Protein AF-0000000085107603 (afdb_homodimer)

Sequence (232 aa):
MKWSWPASHDTGSSSAAAKRSKKGIIYICNIPKDMTIARLREVLGKYGAVGRAYLQSHKLSDKSPHIIFAEGWVEFKSKPMGKHLVPLIAFRQISTHKKSRFYDSLWTMKCSSHFTMKWSWPASHDTGSSSAAAKRSKKGIIYICNIPKDMTIARLREVLGKYGAVGRAYLQSHKLSDKSPHIIFAEGWVEFKSKPMGKHLVPLIAFRQISTHKKSRFYDSLWTMKCSSHFT

Organism: Drosophila sechellia (NCBI:txid7238)

Foldseek 3Di:
DPPPDDPPPPPVPPVPVPPPQQKWKKKFQADDFPDDPVNVCVQCVVQAAKDDKDWAWDDPDPPDPGIGTRMMMIIGNHNCSQVVVCVPFAQHFSDCDPPDPRNVPGTHMHGPVVVD/DPPPDDPPPPPPPPPPPPPPQQKWKKKFQADDFPDDPVNVCVQCVVQAAKDDKDWAWDDPDPPDPGIGTRMMMIIGNHNCCQVVVCVPFAQHFSDCDPPDPRNVPGTHMHGPVVVD

Secondary structure (DSSP, 8-state):
-----------------------EEEEES---TT--HHHHHHHHTTTS-EEEEEEEEE-S-TT----EEEEEEEEESSTTHHHHHHHHHTTSBS---TT-TTTT-B--EEEGGGG-/-----------------------EEEEES---TT--HHHHHHHHTTTS-EEEEEEEEE-S-TT----EEEEEEEEESSTTHHHHHHHHHTTSBS---TT-TTTT-B--EEEGGGG-

Radius of gyration: 21.65 Å; Cα contacts (8 Å, |Δi|>4): 378; chains: 2; bounding box: 60×51×75 Å

Nearest PDB structures (foldseek):
  3nnc-assembly1_A  TM=7.594E-01  e=2.478E-04  Homo sapiens
  8fle-assembly1_SH  TM=7.816E-01  e=4.569E-04  Homo sapiens
  2jrs-assembly1_A  TM=6.603E-01  e=1.294E-03  Homo sapiens
  3us5-assembly1_A  TM=5.787E-01  e=1.375E-03  Homo sapiens
  1up1-assembly1_A  TM=6.494E-01  e=2.033E-02  Homo sapiens

Solvent-accessible surface area (backbone atoms only — not comparable to full-atom values): 13767 Å² total; per-residue (Å²): 134,83,82,73,71,78,78,78,76,75,71,80,66,77,72,72,74,69,69,76,64,59,49,9,40,32,30,31,56,54,51,64,84,83,69,44,73,68,55,51,46,58,62,54,39,76,77,41,61,65,57,59,71,45,73,41,74,38,76,85,44,95,85,49,87,64,74,39,46,52,32,35,40,40,28,25,67,47,39,66,45,25,75,54,47,37,79,67,43,43,74,30,64,69,31,90,46,84,86,42,90,38,31,87,36,51,35,38,53,41,47,48,71,69,42,98,134,84,83,73,73,77,80,76,77,78,70,81,71,77,74,71,75,71,68,76,65,59,50,8,41,32,31,30,56,53,50,64,84,82,67,44,72,69,54,50,48,58,62,55,39,77,78,42,63,65,56,60,71,46,72,41,73,38,77,86,43,94,84,47,86,65,74,38,45,52,31,34,40,37,29,24,66,47,38,64,46,24,74,54,47,36,80,69,44,46,72,30,63,69,31,90,45,84,86,43,91,38,32,88,36,52,34,37,51,42,46,50,71,69,41,99

InterPro domains:
  IPR012677 Nucleotide-binding alpha-beta plait domain superfamily [G3DSA:3.30.70.330] (5-82)
  IPR035979 RNA-binding domain superfamily [SSF54928] (18-79)
  IPR039119 ABT1/Esf2 [PTHR12311] (14-115)

pLDDT: mean 79.19, std 24.27, range [23.64, 97.56]

Structure (mmCIF, N/CA/C/O backbone):
data_AF-0000000085107603-model_v1
#
loop_
_entity.id
_entity.type
_entity.pdbx_description
1 polymer GM17586
#
loop_
_atom_site.group_PDB
_atom_site.id
_atom_site.type_symbol
_atom_site.label_atom_id
_atom_site.label_alt_id
_atom_site.label_comp_id
_atom_site.label_asym_id
_atom_site.label_entity_id
_atom_site.label_seq_id
_atom_site.pdbx_PDB_ins_code
_atom_site.Cartn_x
_atom_site.Cartn_y
_atom_site.Cartn_z
_atom_site.occupancy
_atom_site.B_iso_or_equiv
_atom_site.auth_seq_id
_atom_site.auth_comp_id
_atom_site.auth_asym_id
_atom_site.auth_atom_id
_atom_site.pdbx_PDB_model_num
ATOM 1 N N . MET A 1 1 ? 37.125 32.031 -6.609 1 23.64 1 MET A N 1
ATOM 2 C CA . MET A 1 1 ? 37.438 30.734 -5.984 1 23.64 1 MET A CA 1
ATOM 3 C C . MET A 1 1 ? 36.469 29.656 -6.41 1 23.64 1 MET A C 1
ATOM 5 O O . MET A 1 1 ? 35.25 29.812 -6.223 1 23.64 1 MET A O 1
ATOM 9 N N . LYS A 1 2 ? 36.812 28.766 -7.43 1 24.08 2 LYS A N 1
ATOM 10 C CA . LYS A 1 2 ? 36.062 27.859 -8.312 1 24.08 2 LYS A CA 1
ATOM 11 C C . LYS A 1 2 ? 35.469 26.688 -7.531 1 24.08 2 LYS A C 1
ATOM 13 O O . LYS A 1 2 ? 36.219 25.969 -6.84 1 24.08 2 LYS A O 1
ATOM 18 N N . TRP A 1 3 ? 34.281 26.875 -6.992 1 27.09 3 TRP A N 1
ATOM 19 C CA . TRP A 1 3 ? 33.656 25.891 -6.129 1 27.09 3 TRP A CA 1
ATOM 20 C C . TRP A 1 3 ? 33.531 24.547 -6.844 1 27.09 3 TRP A C 1
ATOM 22 O O . TRP A 1 3 ? 32.844 24.438 -7.863 1 27.09 3 TRP A O 1
ATOM 32 N N . SER A 1 4 ? 34.625 23.719 -7.121 1 25.75 4 SER A N 1
ATOM 33 C CA . SER A 1 4 ? 34.75 22.469 -7.859 1 25.75 4 SER A CA 1
ATOM 34 C C . SER A 1 4 ? 33.844 21.391 -7.301 1 25.75 4 SER A C 1
ATOM 36 O O . SER A 1 4 ? 33.875 21.094 -6.105 1 25.75 4 SER A O 1
ATOM 38 N N . TRP A 1 5 ? 32.656 21.344 -7.797 1 26.91 5 TRP A N 1
ATOM 39 C CA . TRP A 1 5 ? 31.656 20.328 -7.492 1 26.91 5 TRP A CA 1
ATOM 40 C C . TRP A 1 5 ? 32.25 18.922 -7.551 1 26.91 5 TRP A C 1
ATOM 42 O O . TRP A 1 5 ? 33.062 18.625 -8.438 1 26.91 5 TRP A O 1
ATOM 52 N N . PRO A 1 6 ? 32.344 18.25 -6.52 1 27.03 6 PRO A N 1
ATOM 53 C CA . PRO A 1 6 ? 33.188 17.062 -6.477 1 27.03 6 PRO A CA 1
ATOM 54 C C . PRO A 1 6 ? 32.906 16.094 -7.621 1 27.03 6 PRO A C 1
ATOM 56 O O . PRO A 1 6 ? 31.797 16.047 -8.141 1 27.03 6 PRO A O 1
ATOM 59 N N . ALA A 1 7 ? 33.844 15.672 -8.406 1 28.77 7 ALA A N 1
ATOM 60 C CA . ALA A 1 7 ? 34 14.688 -9.477 1 28.77 7 ALA A CA 1
ATOM 61 C C . ALA A 1 7 ? 33.25 13.391 -9.133 1 28.77 7 ALA A C 1
ATOM 63 O O . ALA A 1 7 ? 33.375 12.891 -8.008 1 28.77 7 ALA A O 1
ATOM 64 N N . SER A 1 8 ? 32.125 13.195 -9.727 1 29.02 8 SER A N 1
ATOM 65 C CA . SER A 1 8 ? 31.312 11.984 -9.867 1 29.02 8 SER A CA 1
ATOM 66 C C . SER A 1 8 ? 32.188 10.766 -10.141 1 29.02 8 SER A C 1
ATOM 68 O O . SER A 1 8 ? 32.969 10.758 -11.102 1 29.02 8 SER A O 1
ATOM 70 N N . HIS A 1 9 ? 32.812 10.297 -9.102 1 27.95 9 HIS A N 1
ATOM 71 C CA . HIS A 1 9 ? 33.688 9.133 -9.25 1 27.95 9 HIS A CA 1
ATOM 72 C C . HIS A 1 9 ? 33.062 8.094 -10.172 1 27.95 9 HIS A C 1
ATOM 74 O O . HIS A 1 9 ? 31.859 7.812 -10.078 1 27.95 9 HIS A O 1
ATOM 80 N N . ASP A 1 10 ? 33.5 7.938 -11.375 1 29.22 10 ASP A N 1
ATOM 81 C CA . ASP A 1 10 ? 33.344 7.02 -12.5 1 29.22 10 ASP A CA 1
ATOM 82 C C . ASP A 1 10 ? 33.531 5.57 -12.047 1 29.22 10 ASP A C 1
ATOM 84 O O . ASP A 1 10 ? 34.594 5.004 -12.133 1 29.22 10 ASP A O 1
ATOM 88 N N . THR A 1 11 ? 33.219 5.289 -10.773 1 29.86 11 THR A N 1
ATOM 89 C CA . THR A 1 11 ? 33.531 3.896 -10.5 1 29.86 11 THR A CA 1
ATOM 90 C C . THR A 1 11 ? 32.938 2.98 -11.562 1 29.86 11 THR A C 1
ATOM 92 O O . THR A 1 11 ? 31.812 3.176 -12 1 29.86 11 THR A O 1
ATOM 95 N N . GLY A 1 12 ? 33.719 2.395 -12.508 1 28.45 12 GLY A N 1
ATOM 96 C CA . GLY A 1 12 ? 33.562 1.39 -13.547 1 28.45 12 GLY A CA 1
ATOM 97 C C . GLY A 1 12 ? 32.5 0.361 -13.242 1 28.45 12 GLY A C 1
ATOM 98 O O . GLY A 1 12 ? 32.781 -0.73 -12.75 1 28.45 12 GLY A O 1
ATOM 99 N N . SER A 1 13 ? 31.5 0.724 -12.484 1 31.3 13 SER A N 1
ATOM 100 C CA . SER A 1 13 ? 30.484 -0.288 -12.195 1 31.3 13 SER A CA 1
ATOM 101 C C . SER A 1 13 ? 29.969 -0.933 -13.477 1 31.3 13 SER A C 1
ATOM 103 O O . SER A 1 13 ? 29.562 -0.236 -14.414 1 31.3 13 SER A O 1
ATOM 105 N N . SER A 1 14 ? 30.672 -2.018 -14.016 1 32.09 14 SER A N 1
ATOM 106 C CA . SER A 1 14 ? 30.25 -2.902 -15.102 1 32.09 14 SER A CA 1
ATOM 107 C C . SER A 1 14 ? 28.734 -3.018 -15.172 1 32.09 14 SER A C 1
ATOM 109 O O . SER A 1 14 ? 28.078 -3.305 -14.172 1 32.09 14 SER A O 1
ATOM 111 N N . SER A 1 15 ? 28.062 -2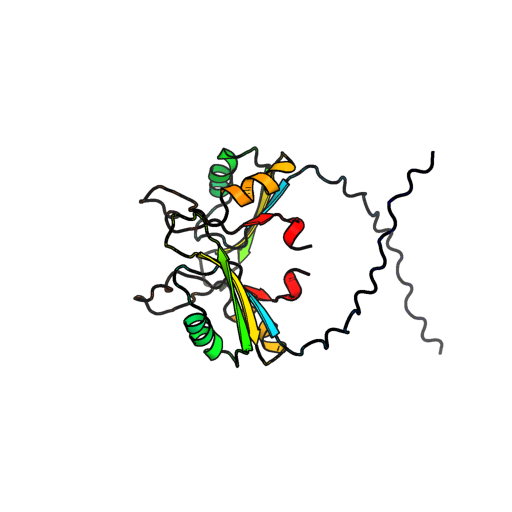.129 -15.812 1 32.47 15 SER A N 1
ATOM 112 C CA . SER A 1 15 ? 26.672 -2.062 -16.234 1 32.47 15 SER A CA 1
ATOM 113 C C . SER A 1 15 ? 26.219 -3.379 -16.859 1 32.47 15 SER A C 1
ATOM 115 O O . SER A 1 15 ? 26.609 -3.707 -17.984 1 32.47 15 SER A O 1
ATOM 117 N N . ALA A 1 16 ? 26.672 -4.609 -16.359 1 30.97 16 ALA A N 1
ATOM 118 C CA . ALA A 1 16 ? 26.047 -5.793 -16.938 1 30.97 16 ALA A CA 1
ATOM 119 C C . ALA A 1 16 ? 24.656 -5.465 -17.5 1 30.97 16 ALA A C 1
ATOM 121 O O . ALA A 1 16 ? 23.844 -4.824 -16.828 1 30.97 16 ALA A O 1
ATOM 122 N N . ALA A 1 17 ? 24.5 -5.121 -18.734 1 33.34 17 ALA A N 1
ATOM 123 C CA . ALA A 1 17 ? 23.312 -4.973 -19.578 1 33.34 17 ALA A CA 1
ATOM 124 C C . ALA A 1 17 ? 22.188 -5.902 -19.125 1 33.34 17 ALA A C 1
ATOM 126 O O . ALA A 1 17 ? 22.359 -7.121 -19.094 1 33.34 17 ALA A O 1
ATOM 127 N N . ALA A 1 18 ? 21.453 -5.5 -18.062 1 38.16 18 ALA A N 1
ATOM 128 C CA . ALA A 1 18 ? 20.328 -6.246 -17.516 1 38.16 18 ALA A CA 1
ATOM 129 C C . ALA A 1 18 ? 19.562 -6.988 -18.609 1 38.16 18 ALA A C 1
ATOM 131 O O . ALA A 1 18 ? 19.094 -6.379 -19.578 1 38.16 18 ALA A O 1
ATOM 132 N N . LYS A 1 19 ? 20.125 -7.969 -19.219 1 42.78 19 LYS A N 1
ATOM 133 C CA . LYS A 1 19 ? 19.234 -8.844 -19.969 1 42.78 19 LYS A CA 1
ATOM 134 C C . LYS A 1 19 ? 17.781 -8.609 -19.562 1 42.78 19 LYS A C 1
ATOM 136 O O . LYS A 1 19 ? 17.453 -8.578 -18.375 1 42.78 19 LYS A O 1
ATOM 141 N N . ARG A 1 20 ? 17.078 -7.578 -20.234 1 47.66 20 ARG A N 1
ATOM 142 C CA . ARG A 1 20 ? 15.672 -7.23 -20.062 1 47.66 20 ARG A CA 1
ATOM 143 C C . ARG A 1 20 ? 14.859 -8.445 -19.641 1 47.66 20 ARG A C 1
ATOM 145 O O . ARG A 1 20 ? 14.695 -9.391 -20.406 1 47.66 20 ARG A O 1
ATOM 152 N N . SER A 1 21 ? 15.234 -9.039 -18.562 1 55 21 SER A N 1
ATOM 153 C CA . SER A 1 21 ? 14.508 -10.227 -18.141 1 55 21 SER A CA 1
ATOM 154 C C . SER A 1 21 ? 13.031 -10.133 -18.484 1 55 21 SER A C 1
ATOM 156 O O . SER A 1 21 ? 12.438 -9.055 -18.422 1 55 21 SER A O 1
ATOM 158 N N . LYS A 1 22 ? 12.625 -10.859 -19.516 1 68.44 22 LYS A N 1
ATOM 159 C CA . LYS A 1 22 ? 11.273 -11.133 -20 1 68.44 22 LYS A CA 1
ATOM 160 C C . LYS A 1 22 ? 10.328 -11.445 -18.844 1 68.44 22 LYS A C 1
ATOM 162 O O . LYS A 1 22 ? 9.297 -12.094 -19.031 1 68.44 22 LYS A O 1
ATOM 167 N N . LYS A 1 23 ? 10.75 -11.102 -17.656 1 80.81 23 LYS A N 1
ATOM 168 C CA . LYS A 1 23 ? 9.914 -11.469 -16.516 1 80.81 23 LYS A CA 1
ATOM 169 C C . LYS A 1 23 ? 8.992 -10.32 -16.125 1 80.81 23 LYS A C 1
ATOM 171 O O . LYS A 1 23 ? 9.344 -9.148 -16.297 1 80.81 23 LYS A O 1
ATOM 176 N N . GLY A 1 24 ? 7.727 -10.711 -15.922 1 88.44 24 GLY A N 1
ATOM 177 C CA . GLY A 1 24 ? 6.805 -9.742 -15.352 1 88.44 24 GLY A CA 1
ATOM 178 C C . GLY A 1 24 ? 6.949 -9.594 -13.844 1 88.44 24 GLY A C 1
ATOM 179 O O . GLY A 1 24 ? 6.836 -10.578 -13.109 1 88.44 24 GLY A O 1
ATOM 180 N N . ILE A 1 25 ? 7.262 -8.375 -13.352 1 91.94 25 ILE A N 1
ATOM 181 C CA . ILE A 1 25 ? 7.445 -8.141 -11.922 1 91.94 25 ILE A CA 1
ATOM 182 C C . ILE A 1 25 ? 6.301 -7.281 -11.391 1 91.94 25 ILE A C 1
ATOM 184 O O . ILE A 1 25 ? 5.938 -6.273 -12 1 91.94 25 ILE A O 1
ATOM 188 N N . ILE A 1 26 ? 5.746 -7.734 -10.32 1 94.56 26 ILE A N 1
ATOM 189 C CA . ILE A 1 26 ? 4.68 -7 -9.656 1 94.56 26 ILE A CA 1
ATOM 190 C C . ILE A 1 26 ? 5.152 -6.543 -8.273 1 94.56 26 ILE A C 1
ATOM 192 O O . ILE A 1 26 ? 5.777 -7.312 -7.543 1 94.56 26 ILE A O 1
ATOM 196 N N . TYR A 1 27 ? 4.871 -5.309 -8.039 1 94.56 27 TYR A N 1
ATOM 197 C CA . TYR A 1 27 ? 5.133 -4.707 -6.734 1 94.56 27 TYR A CA 1
ATOM 198 C C . TYR A 1 27 ? 3.863 -4.66 -5.895 1 94.56 27 TYR A C 1
ATOM 200 O O . TYR A 1 27 ? 2.807 -4.242 -6.375 1 94.56 27 TYR A O 1
ATOM 208 N N . ILE A 1 28 ? 3.943 -5.051 -4.629 1 96.25 28 ILE A N 1
ATOM 209 C CA . ILE A 1 28 ? 2.836 -5.008 -3.68 1 96.25 28 ILE A CA 1
ATOM 210 C C . ILE A 1 28 ? 3.18 -4.066 -2.527 1 96.25 28 ILE A C 1
ATOM 212 O O . ILE A 1 28 ? 4.121 -4.32 -1.771 1 96.25 28 ILE A O 1
ATOM 216 N N . CYS A 1 29 ? 2.363 -3.07 -2.26 1 94.81 29 CYS A N 1
ATOM 217 C CA . CYS A 1 29 ? 2.775 -2.01 -1.35 1 94.81 29 CYS A CA 1
ATOM 218 C C . CYS A 1 29 ? 2.148 -2.195 0.026 1 94.81 29 CYS A C 1
ATOM 220 O O . CYS A 1 29 ? 2.525 -1.516 0.982 1 94.81 29 CYS A O 1
ATOM 222 N N . ASN A 1 30 ? 1.131 -3.102 0.107 1 95.44 30 ASN A N 1
ATOM 223 C CA . ASN A 1 30 ? 0.501 -3.443 1.378 1 95.44 30 ASN A CA 1
ATOM 224 C C . ASN A 1 30 ? 0.259 -4.945 1.496 1 95.44 30 ASN A C 1
ATOM 226 O O . ASN A 1 30 ? -0.542 -5.512 0.749 1 95.44 30 ASN A O 1
ATOM 230 N N . ILE A 1 31 ? 0.906 -5.539 2.447 1 95.5 31 ILE A N 1
ATOM 231 C CA . ILE A 1 31 ? 0.77 -6.973 2.68 1 95.5 31 ILE A CA 1
ATOM 232 C C . ILE A 1 31 ? 0.022 -7.215 3.99 1 95.5 31 ILE A C 1
ATOM 234 O O . ILE A 1 31 ? 0.446 -6.746 5.051 1 95.5 31 ILE A O 1
ATOM 238 N N . PRO A 1 32 ? -1.075 -7.945 3.855 1 93.88 32 PRO A N 1
ATOM 239 C CA . PRO A 1 32 ? -1.832 -8.195 5.082 1 93.88 32 PRO A CA 1
ATOM 240 C C . PRO A 1 32 ? -1.02 -8.945 6.133 1 93.88 32 PRO A C 1
ATOM 242 O O . PRO A 1 32 ? -0.079 -9.672 5.793 1 93.88 32 PRO A O 1
ATOM 245 N N . LYS A 1 33 ? -1.536 -8.758 7.293 1 88.81 33 LYS A N 1
ATOM 246 C CA . LYS A 1 33 ? -0.905 -9.453 8.414 1 88.81 33 LYS A CA 1
ATOM 247 C C . LYS A 1 33 ? -0.959 -10.961 8.227 1 88.81 33 LYS A C 1
ATOM 249 O O . LYS A 1 33 ? -1.963 -11.5 7.754 1 88.81 33 LYS A O 1
ATOM 254 N N . ASP A 1 34 ? 0.068 -11.711 8.477 1 89.5 34 ASP A N 1
ATOM 255 C CA . ASP A 1 34 ? 0.164 -13.164 8.508 1 89.5 34 ASP A CA 1
ATOM 256 C C . ASP A 1 34 ? 0.345 -13.742 7.105 1 89.5 34 ASP A C 1
ATOM 258 O O . ASP A 1 34 ? 0.327 -14.953 6.918 1 89.5 34 ASP A O 1
ATOM 262 N N . MET A 1 35 ? 0.356 -12.922 6.168 1 95.19 35 MET A N 1
ATOM 263 C CA . MET A 1 35 ? 0.654 -13.422 4.828 1 95.19 35 MET A CA 1
ATOM 264 C C . MET A 1 35 ? 2.068 -13.984 4.758 1 95.19 35 MET A C 1
ATOM 266 O O . MET A 1 35 ? 3.016 -13.359 5.238 1 95.19 35 MET A O 1
ATOM 270 N N . THR A 1 36 ? 2.221 -15.125 4.211 1 95.06 36 THR A N 1
ATOM 271 C CA . THR A 1 36 ? 3.516 -15.766 4.004 1 95.06 36 THR A CA 1
ATOM 272 C C . THR A 1 36 ? 3.844 -15.852 2.516 1 95.06 36 THR A C 1
ATOM 274 O O . THR A 1 36 ? 2.967 -15.664 1.67 1 95.06 36 THR A O 1
ATOM 277 N N . ILE A 1 37 ? 5.102 -16.094 2.232 1 96.56 37 ILE A N 1
ATOM 278 C CA . ILE A 1 37 ? 5.527 -16.266 0.848 1 96.56 37 ILE A CA 1
ATOM 279 C C . ILE A 1 37 ? 4.789 -17.438 0.224 1 96.56 37 ILE A C 1
ATOM 281 O O . ILE A 1 37 ? 4.344 -17.375 -0.925 1 96.56 37 ILE A O 1
ATOM 285 N N . ALA A 1 38 ? 4.656 -18.516 1.02 1 97.44 38 ALA A N 1
ATOM 286 C CA . ALA A 1 38 ? 3.965 -19.703 0.532 1 97.44 38 ALA A CA 1
ATOM 287 C C . ALA A 1 38 ? 2.52 -19.391 0.16 1 97.44 38 ALA A C 1
ATOM 289 O O . ALA A 1 38 ? 2.039 -19.797 -0.9 1 97.44 38 ALA A O 1
ATOM 290 N N . ARG A 1 39 ? 1.832 -18.641 0.989 1 96.75 39 ARG A N 1
ATOM 291 C CA . ARG A 1 39 ? 0.444 -18.281 0.727 1 96.75 39 ARG A CA 1
ATOM 292 C C . ARG A 1 39 ? 0.34 -17.344 -0.476 1 96.75 39 ARG A C 1
ATOM 294 O O . ARG A 1 39 ? -0.569 -17.484 -1.297 1 96.75 39 ARG A O 1
ATOM 301 N N . LEU A 1 40 ? 1.219 -16.438 -0.575 1 97.44 40 LEU A N 1
ATOM 302 C CA . LEU A 1 40 ? 1.289 -15.531 -1.709 1 97.44 40 LEU A CA 1
ATOM 303 C C . LEU A 1 40 ? 1.443 -16.297 -3.018 1 97.44 40 LEU A C 1
ATOM 305 O O . LEU A 1 40 ? 0.728 -16.031 -3.986 1 97.44 40 LEU A O 1
ATOM 309 N N . ARG A 1 41 ? 2.299 -17.297 -3.016 1 97.38 41 ARG A N 1
ATOM 310 C CA . ARG A 1 41 ? 2.525 -18.125 -4.191 1 97.38 41 ARG A CA 1
ATOM 311 C C . ARG A 1 41 ? 1.285 -18.938 -4.531 1 97.38 41 ARG A C 1
ATOM 313 O O . ARG A 1 41 ? 0.966 -19.141 -5.707 1 97.38 41 ARG A O 1
ATOM 320 N N . GLU A 1 42 ? 0.697 -19.406 -3.51 1 97.56 42 GLU A N 1
ATOM 321 C CA . GLU A 1 42 ? -0.518 -20.188 -3.699 1 97.56 42 GLU A CA 1
ATOM 322 C C . GLU A 1 42 ? -1.617 -19.359 -4.352 1 97.56 42 GLU A C 1
ATOM 324 O O . GLU A 1 42 ? -2.236 -19.781 -5.328 1 97.56 42 GLU A O 1
ATOM 329 N N . VAL A 1 43 ? -1.825 -18.188 -3.895 1 97.06 43 VAL A N 1
ATOM 330 C CA . VAL A 1 43 ? -2.918 -17.359 -4.379 1 97.06 43 VAL A CA 1
ATOM 331 C C . VAL A 1 43 ? -2.588 -16.828 -5.777 1 97.06 43 VAL A C 1
ATOM 333 O O . VAL A 1 43 ? -3.396 -16.953 -6.699 1 97.06 43 VAL A O 1
ATOM 336 N N . LEU A 1 44 ? -1.404 -16.281 -6.016 1 97.06 44 LEU A N 1
ATOM 337 C CA . LEU A 1 44 ? -1.037 -15.664 -7.285 1 97.06 44 LEU A CA 1
ATOM 338 C C . LEU A 1 44 ? -0.697 -16.719 -8.328 1 97.06 44 LEU A C 1
ATOM 340 O O . LEU A 1 44 ? -0.735 -16.453 -9.531 1 97.06 44 LEU A O 1
ATOM 344 N N . GLY A 1 45 ? -0.36 -17.844 -7.887 1 97 45 GLY A N 1
ATOM 345 C CA . GLY A 1 45 ? -0.063 -18.953 -8.781 1 97 45 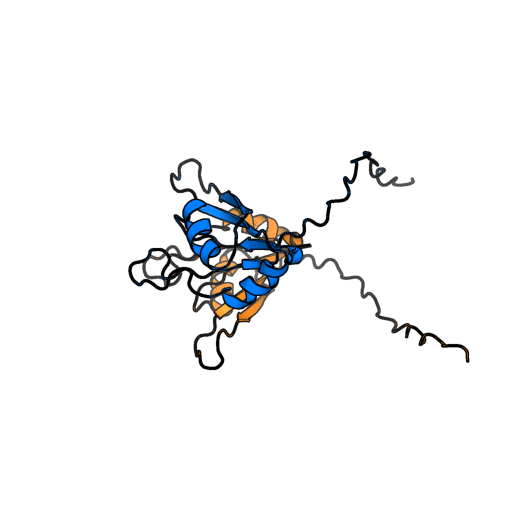GLY A CA 1
ATOM 346 C C . GLY A 1 45 ? -1.255 -19.391 -9.617 1 97 45 GLY A C 1
ATOM 347 O O . GLY A 1 45 ? -1.096 -20.062 -10.633 1 97 45 GLY A O 1
ATOM 348 N N . LYS A 1 46 ? -2.414 -19.062 -9.148 1 95.81 46 LYS A N 1
ATOM 349 C CA . LYS A 1 46 ? -3.631 -19.375 -9.898 1 95.81 46 LYS A CA 1
ATOM 350 C C . LYS A 1 46 ? -3.678 -18.594 -11.211 1 95.81 46 LYS A C 1
ATOM 352 O O . LYS A 1 46 ? -4.391 -18.984 -12.141 1 95.81 46 LYS A O 1
ATOM 357 N N . TYR A 1 47 ? -2.926 -17.578 -11.281 1 94.56 47 TYR A N 1
ATOM 358 C CA . TYR A 1 47 ? -3.012 -16.688 -12.438 1 94.56 47 TYR A CA 1
ATOM 359 C C . TYR A 1 47 ? -1.846 -16.922 -13.391 1 94.56 47 TYR A C 1
ATOM 361 O O . TYR A 1 47 ? -1.897 -16.531 -14.555 1 94.56 47 TYR A O 1
ATOM 369 N N . GLY A 1 48 ? -0.754 -17.531 -12.922 1 93.88 48 GLY A N 1
ATOM 370 C CA . GLY A 1 48 ? 0.425 -17.781 -13.742 1 93.88 48 GLY A CA 1
ATOM 371 C C . GLY A 1 48 ? 1.581 -18.375 -12.953 1 93.88 48 GLY A C 1
ATOM 372 O O . GLY A 1 48 ? 1.532 -18.438 -11.719 1 93.88 48 GLY A O 1
ATOM 373 N N . ALA A 1 49 ? 2.553 -18.797 -13.719 1 95.5 49 ALA A N 1
ATOM 374 C CA . ALA A 1 49 ? 3.738 -19.375 -13.094 1 95.5 49 ALA A CA 1
ATOM 375 C C . ALA A 1 49 ? 4.531 -18.312 -12.328 1 95.5 49 ALA A C 1
ATOM 377 O O . ALA A 1 49 ? 5.039 -17.359 -12.93 1 95.5 49 ALA A O 1
ATOM 378 N N . VAL A 1 50 ? 4.605 -18.531 -11.055 1 96.19 50 VAL A N 1
ATOM 379 C CA . VAL A 1 50 ? 5.312 -17.578 -10.203 1 96.19 50 VAL A CA 1
ATOM 380 C C . VAL A 1 50 ? 6.789 -17.953 -10.125 1 96.19 50 VAL A C 1
ATOM 382 O O . VAL A 1 50 ? 7.129 -19.125 -9.93 1 96.19 50 VAL A O 1
ATOM 385 N N . GLY A 1 51 ? 7.617 -17.016 -10.336 1 95.38 51 GLY A N 1
ATOM 386 C CA . GLY A 1 51 ? 9.047 -17.188 -10.125 1 95.38 51 GLY A CA 1
ATOM 387 C C . GLY A 1 51 ? 9.5 -16.766 -8.742 1 95.38 51 GLY A C 1
ATOM 388 O O . GLY A 1 51 ? 8.977 -17.25 -7.738 1 95.38 51 GLY A O 1
ATOM 389 N N . ARG A 1 52 ? 10.375 -15.773 -8.625 1 94.81 52 ARG A N 1
ATOM 390 C CA . ARG A 1 52 ? 10.883 -15.273 -7.355 1 94.81 52 ARG A CA 1
ATOM 391 C C . ARG A 1 52 ? 9.852 -14.391 -6.656 1 94.81 52 ARG A C 1
ATOM 393 O O . ARG A 1 52 ? 9.125 -13.641 -7.309 1 94.81 52 ARG A O 1
ATOM 400 N N . ALA A 1 53 ? 9.766 -14.625 -5.438 1 97.12 53 ALA A N 1
ATOM 401 C CA . ALA A 1 53 ? 8.93 -13.797 -4.57 1 97.12 53 ALA A CA 1
ATOM 402 C C . ALA A 1 53 ? 9.703 -13.328 -3.344 1 97.12 53 ALA A C 1
ATOM 404 O O . ALA A 1 53 ? 10.469 -14.094 -2.752 1 97.12 53 ALA A O 1
ATOM 405 N N . TYR A 1 54 ? 9.531 -12.055 -3.086 1 96.38 54 TYR A N 1
ATOM 406 C CA . TYR A 1 54 ? 10.258 -11.445 -1.98 1 96.38 54 TYR A CA 1
ATOM 407 C C . TYR A 1 54 ? 9.336 -10.57 -1.137 1 96.38 54 TYR A C 1
ATOM 409 O O . TYR A 1 54 ? 8.562 -9.773 -1.673 1 96.38 54 TYR A O 1
ATOM 417 N N . LEU A 1 55 ? 9.391 -10.82 0.152 1 96.38 55 LEU A N 1
ATOM 418 C CA . LEU A 1 55 ? 8.68 -9.961 1.089 1 96.38 55 LEU A CA 1
ATOM 419 C C . LEU A 1 55 ? 9.648 -9.273 2.045 1 96.38 55 LEU A C 1
ATOM 421 O O . LEU A 1 55 ? 10.438 -9.938 2.723 1 96.38 55 LEU A O 1
ATOM 425 N N . GLN A 1 56 ? 9.617 -7.98 2.068 1 94.44 56 GLN A N 1
ATOM 426 C CA . GLN A 1 56 ? 10.469 -7.215 2.973 1 94.44 56 GLN A CA 1
ATOM 427 C C . GLN A 1 56 ? 9.797 -7.027 4.332 1 94.44 56 GLN A C 1
ATOM 429 O O . GLN A 1 56 ? 8.727 -6.43 4.426 1 94.44 56 GLN A O 1
ATOM 434 N N . SER A 1 57 ? 10.43 -7.566 5.324 1 91.88 57 SER A N 1
ATOM 435 C CA . SER A 1 57 ? 9.891 -7.422 6.672 1 91.88 57 SER A CA 1
ATOM 436 C C . SER A 1 57 ? 10.156 -6.027 7.227 1 91.88 57 SER A C 1
ATOM 438 O O . SER A 1 57 ? 11.094 -5.352 6.801 1 91.88 57 SER A O 1
ATOM 440 N N . HIS A 1 58 ? 9.156 -5.555 7.996 1 88.19 58 HIS A N 1
ATOM 441 C CA . HIS A 1 58 ? 9.289 -4.32 8.758 1 88.19 58 HIS A CA 1
ATOM 442 C C . HIS A 1 58 ? 9.156 -4.586 10.258 1 88.19 58 HIS A C 1
ATOM 444 O O . HIS A 1 58 ? 8.109 -5.051 10.719 1 88.19 58 HIS A O 1
ATOM 450 N N . LYS A 1 59 ? 10.25 -4.492 10.938 1 80.56 59 LYS A N 1
ATOM 451 C CA . LYS A 1 59 ? 10.203 -4.676 12.383 1 80.56 59 LYS A CA 1
ATOM 452 C C . LYS A 1 59 ? 9.859 -3.369 13.094 1 80.56 59 LYS A C 1
ATOM 454 O O . LYS A 1 59 ? 10.602 -2.387 12.992 1 80.56 59 LYS A O 1
ATOM 459 N N . LEU A 1 60 ? 8.672 -3.254 13.633 1 74.81 60 LEU A N 1
ATOM 460 C CA . LEU A 1 60 ? 8.258 -2.041 14.328 1 74.81 60 LEU A CA 1
ATOM 461 C C . LEU A 1 60 ? 9.062 -1.858 15.617 1 74.81 60 LEU A C 1
ATOM 463 O O . LEU A 1 60 ? 9.523 -0.754 15.914 1 74.81 60 LEU A O 1
ATOM 467 N N . SER A 1 61 ? 9.078 -2.902 16.438 1 75.31 61 SER A N 1
ATOM 468 C CA . SER A 1 61 ? 9.883 -2.869 17.656 1 75.31 61 SER A CA 1
ATOM 469 C C . SER A 1 61 ? 10.547 -4.215 17.906 1 75.31 61 SER A C 1
ATOM 471 O O . SER A 1 61 ? 10.078 -5.25 17.422 1 75.31 61 SER A O 1
ATOM 473 N N . ASP A 1 62 ? 11.719 -4.16 18.406 1 71.06 62 ASP A N 1
ATOM 474 C CA . ASP A 1 62 ? 12.438 -5.383 18.75 1 71.06 62 ASP A CA 1
ATOM 475 C C . ASP A 1 62 ? 11.602 -6.27 19.672 1 71.06 62 ASP A C 1
ATOM 477 O O . ASP A 1 62 ? 11.789 -7.488 19.703 1 71.06 62 ASP A O 1
ATOM 481 N N . LYS A 1 63 ? 10.789 -5.633 20.422 1 72.69 63 LYS A N 1
ATOM 482 C CA . LYS A 1 63 ? 10.023 -6.371 21.422 1 72.69 63 LYS A CA 1
ATOM 483 C C . LYS A 1 63 ? 8.758 -6.961 20.812 1 72.69 63 LYS A C 1
ATOM 485 O O . LYS A 1 63 ? 8.094 -7.797 21.438 1 72.69 63 LYS A O 1
ATOM 490 N N . SER A 1 64 ? 8.445 -6.535 19.516 1 73.19 64 SER A N 1
ATOM 491 C CA . SER A 1 64 ? 7.207 -7.02 18.922 1 73.19 64 SER A CA 1
ATOM 492 C C . SER A 1 64 ? 7.43 -8.344 18.188 1 73.19 64 SER A C 1
ATOM 494 O O . SER A 1 64 ? 8.258 -8.43 17.281 1 73.19 64 SER A O 1
ATOM 496 N N . PRO A 1 65 ? 6.754 -9.359 18.719 1 70.31 65 PRO A N 1
ATOM 497 C CA . PRO A 1 65 ? 6.918 -10.656 18.062 1 70.31 65 PRO A CA 1
ATOM 498 C C . PRO A 1 65 ? 6.27 -10.719 16.688 1 70.31 65 PRO A C 1
ATOM 500 O O . PRO A 1 65 ? 6.523 -11.648 15.914 1 70.31 65 PRO A O 1
ATOM 503 N N . HIS A 1 66 ? 5.527 -9.727 16.453 1 75.06 66 HIS A N 1
ATOM 504 C CA . HIS A 1 66 ? 4.789 -9.789 15.195 1 75.06 66 HIS A CA 1
ATOM 505 C C . HIS A 1 66 ? 5.586 -9.164 14.062 1 75.06 66 HIS A C 1
ATOM 507 O O . HIS A 1 66 ? 6.164 -8.086 14.219 1 75.06 66 HIS A O 1
ATOM 513 N N . ILE A 1 67 ? 5.754 -9.969 13.023 1 80.06 67 ILE A N 1
ATOM 514 C CA . ILE A 1 67 ? 6.449 -9.5 11.828 1 80.06 67 ILE A CA 1
ATOM 515 C C . ILE A 1 67 ? 5.441 -8.93 10.836 1 80.06 67 ILE A C 1
ATOM 517 O O . ILE A 1 67 ? 4.43 -9.562 10.539 1 80.06 67 ILE A O 1
ATOM 521 N N . ILE A 1 68 ? 5.648 -7.691 10.508 1 87.25 68 ILE A N 1
ATOM 522 C CA . ILE A 1 68 ? 4.852 -7.074 9.453 1 87.25 68 ILE A CA 1
ATOM 523 C C . ILE A 1 68 ? 5.699 -6.906 8.195 1 87.25 68 ILE A C 1
ATOM 525 O O . ILE A 1 68 ? 6.906 -6.668 8.281 1 87.25 68 ILE A O 1
ATOM 529 N N . PHE A 1 69 ? 5.051 -7.176 7.07 1 94.12 69 PHE A N 1
ATOM 530 C CA . PHE A 1 69 ? 5.766 -6.945 5.824 1 94.12 69 PHE A CA 1
ATOM 531 C C . PHE A 1 69 ? 5.449 -5.562 5.266 1 94.12 69 PHE A C 1
ATOM 533 O O . PHE A 1 69 ? 4.277 -5.188 5.148 1 94.12 69 PHE A O 1
ATOM 540 N N . ALA A 1 70 ? 6.531 -4.871 4.961 1 92.81 70 ALA A N 1
ATOM 541 C CA . ALA A 1 70 ? 6.391 -3.514 4.438 1 92.81 70 ALA A CA 1
ATOM 542 C C . ALA A 1 70 ? 5.957 -3.533 2.977 1 92.81 70 ALA A C 1
ATOM 544 O O . ALA A 1 70 ? 5.125 -2.725 2.559 1 92.81 70 ALA A O 1
ATOM 545 N N . GLU A 1 71 ? 6.52 -4.312 2.203 1 94.25 71 GLU A N 1
ATOM 546 C CA . GLU A 1 71 ? 6.281 -4.422 0.768 1 94.25 71 GLU A CA 1
ATOM 547 C C . GLU A 1 71 ? 6.797 -5.75 0.223 1 94.25 71 GLU A C 1
ATOM 549 O O . GLU A 1 71 ? 7.488 -6.492 0.929 1 94.25 71 GLU A O 1
ATOM 554 N N . GLY A 1 72 ? 6.379 -6.082 -1.034 1 96 72 GLY A N 1
ATOM 555 C CA . GLY A 1 72 ? 6.793 -7.316 -1.683 1 96 72 GLY A CA 1
ATOM 556 C C . GLY A 1 72 ? 6.918 -7.184 -3.189 1 96 72 GLY A C 1
ATOM 557 O O . GLY A 1 72 ? 6.414 -6.227 -3.777 1 96 72 GLY A O 1
ATOM 558 N N . TRP A 1 73 ? 7.703 -8.117 -3.73 1 95 73 TRP A N 1
ATOM 559 C CA . TRP A 1 73 ? 7.879 -8.25 -5.172 1 95 73 TRP A CA 1
ATOM 560 C C . TRP A 1 73 ? 7.633 -9.68 -5.621 1 95 73 TRP A C 1
ATOM 562 O O . TRP A 1 73 ? 8.125 -10.625 -5 1 95 73 TRP A O 1
ATOM 572 N N . VAL A 1 74 ? 6.898 -9.75 -6.652 1 96.44 74 VAL A N 1
ATOM 573 C CA . VAL A 1 74 ? 6.625 -11.078 -7.195 1 96.44 74 VAL A CA 1
ATOM 574 C C . VAL A 1 74 ? 6.969 -11.109 -8.688 1 96.44 74 VAL A C 1
ATOM 576 O O . VAL A 1 74 ? 6.52 -10.25 -9.453 1 96.44 74 VAL A O 1
ATOM 579 N N . GLU A 1 75 ? 7.703 -12.133 -9 1 95.12 75 GLU A N 1
ATOM 580 C CA . GLU A 1 75 ? 8.102 -12.359 -10.383 1 95.12 75 GLU A CA 1
ATOM 581 C C . GLU A 1 75 ? 7.254 -13.445 -11.039 1 95.12 75 GLU A C 1
ATOM 583 O O . GLU A 1 75 ? 7.008 -14.492 -10.445 1 95.12 75 GLU A O 1
ATOM 588 N N . PHE A 1 76 ? 6.848 -13.086 -12.203 1 94.94 76 PHE A N 1
ATOM 589 C CA . PHE A 1 76 ? 6.18 -14.086 -13.031 1 94.94 76 PHE A CA 1
ATOM 590 C C . PHE A 1 76 ? 7.074 -14.508 -14.195 1 94.94 76 PHE A C 1
ATOM 592 O O . PHE A 1 76 ? 7.805 -13.688 -14.75 1 94.94 76 PHE A O 1
ATOM 599 N N . LYS A 1 77 ? 6.941 -15.703 -14.578 1 91.62 77 LYS A N 1
ATOM 600 C CA . LYS A 1 77 ? 7.77 -16.25 -15.648 1 91.62 77 LYS A CA 1
ATOM 601 C C . LYS A 1 77 ? 7.367 -15.688 -17 1 91.62 77 LYS A C 1
ATOM 603 O O . LYS A 1 77 ? 8.18 -15.641 -17.938 1 91.62 77 LYS A O 1
ATOM 608 N N . SER A 1 78 ? 6.141 -15.25 -17.078 1 85.88 78 SER A N 1
ATOM 609 C CA . SER A 1 78 ? 5.664 -14.609 -18.297 1 85.88 78 SER A CA 1
ATOM 610 C C . SER A 1 78 ? 5.766 -13.086 -18.203 1 85.88 78 SER A C 1
ATOM 612 O O . SER A 1 78 ? 5.219 -12.484 -17.281 1 85.88 78 SER A O 1
ATOM 614 N N . LYS A 1 79 ? 6.34 -12.406 -19.141 1 75.88 79 LYS A N 1
ATOM 615 C CA . LYS A 1 79 ? 6.586 -10.969 -19.141 1 75.88 79 LYS A CA 1
ATOM 616 C C . LYS A 1 79 ? 5.273 -10.188 -19.078 1 75.88 79 LYS A C 1
ATOM 618 O O . LYS A 1 79 ? 5.129 -9.258 -18.281 1 75.88 79 LYS A O 1
ATOM 623 N N . PRO A 1 80 ? 4.336 -10.594 -19.922 1 81.56 80 PRO A N 1
ATOM 624 C CA . PRO A 1 80 ? 3.111 -9.797 -19.969 1 81.56 80 PRO A CA 1
ATOM 625 C C . PRO A 1 80 ? 2.248 -9.953 -18.719 1 81.56 80 PRO A C 1
ATOM 627 O O . PRO A 1 80 ? 1.262 -9.234 -18.562 1 81.56 80 PRO A O 1
ATOM 630 N N . MET A 1 81 ? 2.568 -10.781 -17.812 1 84.12 81 MET A N 1
ATOM 631 C CA . MET A 1 81 ? 1.685 -11.117 -16.703 1 84.12 81 MET A CA 1
ATOM 632 C C . MET A 1 81 ? 1.477 -9.914 -15.781 1 84.12 81 MET A C 1
ATOM 634 O O . MET A 1 81 ? 0.371 -9.688 -15.289 1 84.12 81 MET A O 1
ATOM 638 N N . GLY A 1 82 ? 2.422 -9.086 -15.539 1 82.62 82 GLY A N 1
ATOM 639 C CA . GLY A 1 82 ? 2.207 -7.91 -14.711 1 82.62 82 GLY A CA 1
ATOM 640 C C . GLY A 1 82 ? 1.156 -6.969 -15.273 1 82.62 82 GLY A C 1
ATOM 641 O O . GLY A 1 82 ? 0.234 -6.562 -14.555 1 82.62 82 GLY A O 1
ATOM 642 N N . LYS A 1 83 ? 1.215 -6.742 -16.5 1 86.62 83 LYS A N 1
ATOM 643 C CA . LYS A 1 83 ? 0.318 -5.809 -17.172 1 86.62 83 LYS A CA 1
ATOM 644 C C . LYS A 1 83 ? -1.098 -6.371 -17.266 1 86.62 83 LYS A C 1
ATOM 646 O O . LYS A 1 83 ? -2.072 -5.617 -17.266 1 86.62 83 LYS A O 1
ATOM 651 N N . HIS A 1 84 ? -1.119 -7.645 -17.266 1 92.06 84 HIS A N 1
ATOM 652 C CA . HIS A 1 84 ? -2.42 -8.297 -17.375 1 92.06 84 HIS A CA 1
ATOM 653 C C . HIS A 1 84 ? -3.037 -8.523 -16 1 92.06 84 HIS A C 1
ATOM 655 O O . HIS A 1 84 ? -4.242 -8.344 -15.812 1 92.06 84 HIS A O 1
ATOM 661 N N . LEU A 1 85 ? -2.236 -8.875 -15.062 1 94.81 85 LEU A N 1
ATOM 662 C CA . LEU A 1 85 ? -2.738 -9.328 -13.773 1 94.81 85 LEU A CA 1
ATOM 663 C C . LEU A 1 85 ? -3.188 -8.148 -12.922 1 94.81 85 LEU A C 1
ATOM 665 O O . LEU A 1 85 ? -4.227 -8.211 -12.258 1 94.81 85 LEU A O 1
ATOM 669 N N . VAL A 1 86 ? -2.461 -7.066 -12.922 1 93.75 86 VAL A N 1
ATOM 670 C CA . VAL A 1 86 ? -2.695 -5.938 -12.023 1 93.75 86 VAL A CA 1
ATOM 671 C C . VAL A 1 86 ? -4.082 -5.352 -12.289 1 93.75 86 VAL A C 1
ATOM 673 O O . VAL A 1 86 ? -4.895 -5.23 -11.367 1 93.75 86 VAL A O 1
ATOM 676 N N . PRO A 1 87 ? -4.422 -5.082 -13.586 1 91.69 87 PRO A N 1
ATOM 677 C CA . PRO A 1 87 ? -5.77 -4.562 -13.828 1 91.69 87 PRO A CA 1
ATOM 678 C C . PRO A 1 87 ? -6.863 -5.559 -13.445 1 91.69 87 PRO A C 1
ATOM 680 O O . PRO A 1 87 ? -8.008 -5.168 -13.227 1 91.69 87 PRO A O 1
ATOM 683 N N . LEU A 1 88 ? -6.508 -6.773 -13.297 1 92.94 88 LEU A N 1
ATOM 684 C CA . LEU A 1 88 ? -7.496 -7.816 -13.047 1 92.94 88 LEU A CA 1
ATOM 685 C C . LEU A 1 88 ? -7.816 -7.922 -11.562 1 92.94 88 LEU A C 1
ATOM 687 O O . LEU A 1 88 ? -8.984 -8.031 -11.18 1 92.94 88 LEU A O 1
ATOM 691 N N . ILE A 1 89 ? -6.824 -7.777 -10.781 1 94.38 89 ILE A N 1
ATOM 692 C CA . ILE A 1 89 ? -7.133 -8.156 -9.406 1 94.38 89 ILE A CA 1
ATOM 693 C C . ILE A 1 89 ? -6.789 -7 -8.469 1 94.38 89 ILE A C 1
ATOM 695 O O . ILE A 1 89 ? -7.141 -7.023 -7.285 1 94.38 89 ILE A O 1
ATOM 699 N N . ALA A 1 90 ? -6.09 -5.973 -8.898 1 94.38 90 ALA A N 1
ATOM 700 C CA . ALA A 1 90 ? -5.77 -4.848 -8.023 1 94.38 90 ALA A CA 1
ATOM 701 C C . ALA A 1 90 ? -7.035 -4.254 -7.406 1 94.38 90 ALA A C 1
ATOM 703 O O . ALA A 1 90 ? -8.039 -4.066 -8.094 1 94.38 90 ALA A O 1
ATOM 704 N N . PHE A 1 91 ? -6.992 -4.008 -6.121 1 94.19 91 PHE A N 1
ATOM 705 C CA . PHE A 1 91 ? -8.062 -3.402 -5.336 1 94.19 91 PHE A CA 1
ATOM 706 C C . PHE A 1 91 ? -9.266 -4.34 -5.246 1 94.19 91 PHE A C 1
ATOM 708 O O . PHE A 1 91 ? -10.398 -3.887 -5.062 1 94.19 91 PHE A O 1
ATOM 715 N N . ARG A 1 92 ? -9 -5.547 -5.438 1 93.56 92 ARG A N 1
ATOM 716 C CA . ARG A 1 92 ? -9.977 -6.602 -5.191 1 93.56 92 ARG A CA 1
ATOM 717 C C . ARG A 1 92 ? -9.555 -7.473 -4.016 1 93.56 92 ARG A C 1
ATOM 719 O O . ARG A 1 92 ? -8.391 -7.453 -3.607 1 93.56 92 ARG A O 1
ATOM 726 N N . GLN A 1 93 ? -10.531 -8.219 -3.496 1 94.44 93 GLN A N 1
ATOM 727 C CA . GLN A 1 93 ? -10.281 -9.039 -2.318 1 94.44 93 GLN A CA 1
ATOM 728 C C . GLN A 1 93 ? -9.234 -10.117 -2.611 1 94.44 93 GLN A C 1
ATOM 730 O O . GLN A 1 93 ? -9.258 -10.734 -3.68 1 94.44 93 GLN A O 1
ATOM 735 N N . ILE A 1 94 ? -8.43 -10.328 -1.639 1 96.88 94 ILE A N 1
ATOM 736 C CA . ILE A 1 94 ? -7.434 -11.383 -1.736 1 96.88 94 ILE A CA 1
ATOM 737 C C . ILE A 1 94 ? -8.117 -12.75 -1.605 1 96.88 94 ILE A C 1
ATOM 739 O O . ILE A 1 94 ? -7.789 -13.68 -2.342 1 96.88 94 ILE A O 1
ATOM 743 N N . SER A 1 95 ? -9 -12.859 -0.638 1 96.5 95 SER A N 1
ATOM 744 C CA . SER A 1 95 ? -9.766 -14.086 -0.447 1 96.5 95 SER A CA 1
ATOM 745 C C . SER A 1 95 ? -11.266 -13.82 -0.49 1 96.5 95 SER A C 1
ATOM 747 O O . SER A 1 95 ? -11.734 -12.82 0.062 1 96.5 95 SER A O 1
ATOM 749 N N . THR A 1 96 ? -12.016 -14.672 -1.076 1 94.25 96 THR A N 1
ATOM 750 C CA . THR A 1 96 ? -13.461 -14.523 -1.189 1 94.25 96 THR A CA 1
ATOM 751 C C . THR A 1 96 ? -14.172 -15.406 -0.164 1 94.25 96 THR A C 1
ATOM 753 O O . THR A 1 96 ? -15.398 -15.367 -0.059 1 94.25 96 THR A O 1
ATOM 756 N N . HIS A 1 97 ? -13.391 -16.125 0.587 1 96.25 97 HIS A N 1
ATOM 757 C CA . HIS A 1 97 ? -13.977 -16.953 1.625 1 96.25 97 HIS A CA 1
ATOM 758 C C . HIS A 1 97 ? -14.227 -16.156 2.9 1 96.25 97 HIS A C 1
ATOM 760 O O . HIS A 1 97 ? -13.305 -15.562 3.455 1 96.25 97 HIS A O 1
ATOM 766 N N . LYS A 1 98 ? -15.398 -16.219 3.447 1 94 98 LYS A N 1
ATOM 767 C CA . LYS A 1 98 ? -15.82 -15.375 4.562 1 94 98 LYS A CA 1
ATOM 768 C C . LYS A 1 98 ? -15.008 -15.672 5.816 1 94 98 LYS A C 1
ATOM 770 O O . LYS A 1 98 ? -14.797 -14.789 6.648 1 94 98 LYS A O 1
ATOM 775 N N . LYS A 1 99 ? -14.602 -16.859 5.934 1 95.5 99 LYS A N 1
ATOM 776 C CA . LYS A 1 99 ? -13.867 -17.25 7.137 1 95.5 99 LYS A CA 1
ATOM 777 C C . LYS A 1 99 ? -12.375 -17 6.98 1 95.5 99 LYS A C 1
ATOM 779 O O . LYS A 1 99 ? -11.609 -17.156 7.934 1 95.5 99 LYS A O 1
ATOM 784 N N . SER A 1 100 ? -11.961 -16.5 5.855 1 95.88 100 SER A N 1
ATOM 785 C CA . SER A 1 100 ? -10.547 -16.266 5.582 1 95.88 100 SER A CA 1
ATOM 786 C C . SER A 1 100 ? -10.031 -15.055 6.336 1 95.88 100 SER A C 1
ATOM 788 O O . SER A 1 100 ? -10.727 -14.047 6.449 1 95.88 100 SER A O 1
ATOM 790 N N . ARG A 1 101 ? -8.82 -15.195 6.688 1 92.88 101 ARG A N 1
ATOM 791 C CA . ARG A 1 101 ? -8.156 -14.062 7.316 1 92.88 101 ARG A CA 1
ATOM 792 C C . ARG A 1 101 ? -7.957 -12.922 6.316 1 92.88 101 ARG A C 1
ATOM 794 O O . ARG A 1 101 ? -7.73 -11.773 6.711 1 92.88 101 ARG A O 1
ATOM 801 N N . PHE A 1 102 ? -7.988 -13.328 5.117 1 95.44 102 PHE A N 1
ATOM 802 C CA . PHE A 1 102 ? -7.68 -12.344 4.082 1 95.44 102 PHE A CA 1
ATOM 803 C C . PHE A 1 102 ? -8.953 -11.898 3.371 1 95.44 102 PHE A C 1
ATOM 805 O O . PHE A 1 102 ? -8.898 -11.383 2.252 1 95.44 102 PHE A O 1
ATOM 812 N N . TYR A 1 103 ? -10.109 -12.148 4.082 1 94.88 103 TYR A N 1
ATOM 813 C CA . TYR A 1 103 ? -11.383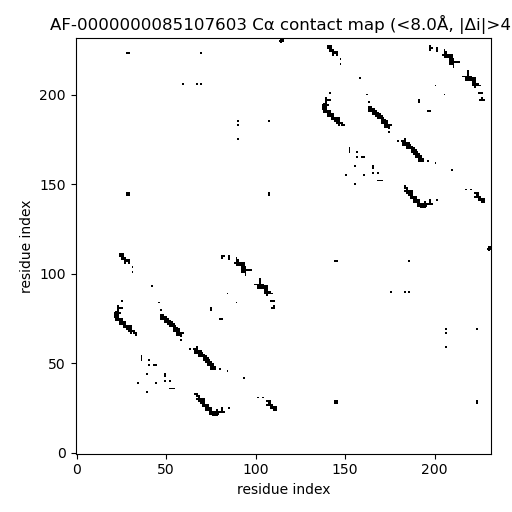 -11.812 3.453 1 94.88 103 TYR A CA 1
ATOM 814 C C . TYR A 1 103 ? -11.5 -10.312 3.217 1 94.88 103 TYR A C 1
ATOM 816 O O . TYR A 1 103 ? -11.969 -9.883 2.16 1 94.88 103 TYR A O 1
ATOM 824 N N . ASP A 1 104 ? -11.016 -9.516 4.148 1 90.94 104 ASP A N 1
ATOM 825 C CA . ASP A 1 104 ? -11.188 -8.07 4.09 1 90.94 104 ASP A CA 1
ATOM 826 C C . ASP A 1 104 ? -9.961 -7.391 3.479 1 90.94 104 ASP A C 1
ATOM 828 O O . ASP A 1 104 ? -9.898 -6.164 3.4 1 90.94 104 ASP A O 1
ATOM 832 N N . SER A 1 105 ? -8.984 -8.172 3.072 1 94.19 105 SER A N 1
ATOM 833 C CA . SER A 1 105 ? -7.754 -7.617 2.52 1 94.19 105 SER A CA 1
ATOM 834 C C . SER A 1 105 ? -7.855 -7.453 1.007 1 94.19 105 SER A C 1
ATOM 836 O O . SER A 1 105 ? -8.352 -8.344 0.311 1 94.19 105 SER A O 1
ATOM 838 N N . LEU A 1 106 ? -7.418 -6.305 0.521 1 94.38 106 LEU A N 1
ATOM 839 C CA . LEU A 1 106 ? -7.387 -6.027 -0.911 1 94.38 106 LEU A CA 1
ATOM 840 C C . LEU A 1 106 ? -5.961 -6.074 -1.444 1 94.38 106 LEU A C 1
ATOM 842 O O . LEU A 1 106 ? -5.016 -5.738 -0.729 1 94.38 106 LEU A O 1
ATOM 846 N N . TRP A 1 107 ? -5.957 -6.508 -2.68 1 96.44 107 TRP A N 1
ATOM 847 C CA . TRP A 1 107 ? -4.672 -6.402 -3.361 1 96.44 107 TRP A CA 1
ATOM 848 C C . TRP A 1 107 ? -4.332 -4.949 -3.666 1 96.44 107 TRP A C 1
ATOM 850 O O . TRP A 1 107 ? -5.125 -4.234 -4.285 1 96.44 107 TRP A O 1
ATOM 860 N N . THR A 1 108 ? -3.213 -4.457 -3.25 1 95.81 108 THR A N 1
ATOM 861 C CA . THR A 1 108 ? -2.637 -3.178 -3.643 1 95.81 108 THR A CA 1
ATOM 862 C C . THR A 1 108 ? -1.299 -3.379 -4.348 1 95.81 108 THR A C 1
ATOM 864 O O . THR A 1 108 ? -0.259 -3.494 -3.693 1 95.81 108 THR A O 1
ATOM 867 N N . MET A 1 109 ? -1.358 -3.459 -5.625 1 95.19 109 MET A N 1
ATOM 868 C CA . MET A 1 109 ? -0.165 -3.818 -6.383 1 95.19 109 MET A CA 1
ATOM 869 C C . MET A 1 109 ? -0.051 -2.977 -7.648 1 95.19 109 MET A C 1
ATOM 871 O O . MET A 1 109 ? -1.046 -2.428 -8.125 1 95.19 109 MET A O 1
ATOM 875 N N . LYS A 1 110 ? 1.15 -2.908 -8.062 1 91.94 110 LYS A N 1
ATOM 876 C CA . LYS A 1 110 ? 1.492 -2.156 -9.266 1 91.94 110 LYS A CA 1
ATOM 877 C C . LYS A 1 110 ? 2.549 -2.889 -10.094 1 91.94 110 LYS A C 1
ATOM 879 O O . L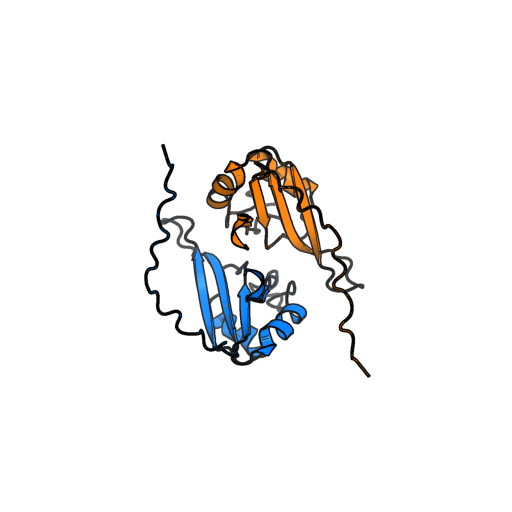YS A 1 110 ? 3.307 -3.701 -9.555 1 91.94 110 LYS A O 1
ATOM 884 N N . CYS A 1 111 ? 2.475 -2.533 -11.359 1 90.06 111 CYS A N 1
ATOM 885 C CA . CYS A 1 111 ? 3.584 -3.041 -12.156 1 90.06 111 CYS A CA 1
ATOM 886 C C . CYS A 1 111 ? 4.895 -2.369 -11.758 1 90.06 111 CYS A C 1
ATOM 888 O O . CYS A 1 111 ? 4.918 -1.174 -11.461 1 90.06 111 CYS A O 1
ATOM 890 N N . SER A 1 112 ? 5.887 -3.203 -11.578 1 78.25 112 SER A N 1
ATOM 891 C CA . SER A 1 112 ? 7.172 -2.742 -11.062 1 78.25 112 SER A CA 1
ATOM 892 C C . SER A 1 112 ? 7.695 -1.553 -11.852 1 78.25 112 SER A C 1
ATOM 894 O O . SER A 1 112 ? 8.406 -0.702 -11.312 1 78.25 112 SER A O 1
ATOM 896 N N . SER A 1 113 ? 7.422 -1.32 -13.047 1 66.19 113 SER A N 1
ATOM 897 C CA . SER A 1 113 ? 7.922 -0.189 -13.82 1 66.19 113 SER A CA 1
ATOM 898 C C . SER A 1 113 ? 7.398 1.133 -13.273 1 66.19 113 SER A C 1
ATOM 900 O O . SER A 1 113 ? 7.844 2.205 -13.688 1 66.19 113 SER A O 1
ATOM 902 N N . HIS A 1 114 ? 6.449 1.019 -12.406 1 55.62 114 HIS A N 1
ATO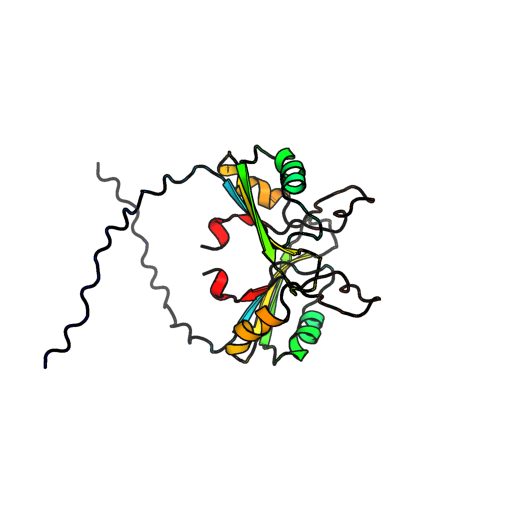M 903 C CA . HIS A 1 114 ? 5.75 2.23 -12 1 55.62 114 HIS A CA 1
ATOM 904 C C . HIS A 1 114 ? 6.586 3.051 -11.023 1 55.62 114 HIS A C 1
ATOM 906 O O . HIS A 1 114 ? 6.418 4.27 -10.93 1 55.62 114 HIS A O 1
ATOM 912 N N . PHE A 1 115 ? 7.582 2.441 -10.484 1 53.75 115 PHE A N 1
ATOM 913 C CA . PHE A 1 115 ? 8.352 3.281 -9.57 1 53.75 115 PHE A CA 1
ATOM 914 C C . PHE A 1 115 ? 9.617 3.801 -10.25 1 53.75 115 PHE A C 1
ATOM 916 O O . PHE A 1 115 ? 10.305 4.672 -9.719 1 53.75 115 PHE A O 1
ATOM 923 N N . THR A 1 116 ? 9.906 3.424 -11.469 1 41.56 116 THR A N 1
ATOM 924 C CA . THR A 1 116 ? 11.117 3.969 -12.078 1 41.56 116 THR A CA 1
ATOM 925 C C . THR A 1 116 ? 10.836 5.32 -12.727 1 41.56 116 THR A C 1
ATOM 927 O O . THR A 1 116 ? 9.734 5.562 -13.211 1 41.56 116 THR A O 1
ATOM 930 N N . MET B 1 1 ? 10.43 12.109 -54.5 1 25.16 1 MET B N 1
ATOM 931 C CA . MET B 1 1 ? 9.375 12.719 -53.688 1 25.16 1 MET B CA 1
ATOM 932 C C . MET B 1 1 ? 9.766 12.734 -52.219 1 25.16 1 MET B C 1
ATOM 934 O O . MET B 1 1 ? 10.008 11.68 -51.625 1 25.16 1 MET B O 1
ATOM 938 N N . LYS B 1 2 ? 10.414 13.844 -51.75 1 25.28 2 LYS B N 1
ATOM 939 C CA . LYS B 1 2 ? 11.195 14.062 -50.531 1 25.28 2 LYS B CA 1
ATOM 940 C C . LYS B 1 2 ? 10.312 14 -49.312 1 25.28 2 LYS B C 1
ATOM 942 O O . LYS B 1 2 ? 9.273 14.664 -49.219 1 25.28 2 LYS B O 1
ATOM 947 N N . TRP B 1 3 ? 10.234 12.82 -48.625 1 28.92 3 TRP B N 1
ATOM 948 C CA . TRP B 1 3 ? 9.391 12.469 -47.469 1 28.92 3 TRP B CA 1
ATOM 949 C C . TRP B 1 3 ? 9.664 13.406 -46.312 1 28.92 3 TRP B C 1
ATOM 951 O O . TRP B 1 3 ? 10.766 13.414 -45.75 1 28.92 3 TRP B O 1
ATOM 961 N N . SER B 1 4 ? 9.344 14.742 -46.344 1 25.94 4 SER B N 1
ATOM 962 C CA . SER B 1 4 ? 9.602 15.82 -45.406 1 25.94 4 SER B CA 1
ATOM 963 C C . SER B 1 4 ? 9.031 15.484 -44.031 1 25.94 4 SER B C 1
ATOM 965 O O . SER B 1 4 ? 7.844 15.18 -43.906 1 25.94 4 SER B O 1
ATOM 967 N N . TRP B 1 5 ? 9.859 14.914 -43.188 1 28.91 5 TRP B N 1
ATOM 968 C CA . TRP B 1 5 ? 9.57 14.547 -41.812 1 28.91 5 TRP B CA 1
ATOM 969 C C . TRP B 1 5 ? 8.938 15.711 -41.062 1 28.91 5 TRP B C 1
ATOM 971 O O . TRP B 1 5 ? 9.352 16.859 -41.219 1 28.91 5 TRP B O 1
ATOM 981 N N . PRO B 1 6 ? 7.758 15.672 -40.656 1 27.45 6 PRO B N 1
ATOM 982 C CA . PRO B 1 6 ? 7.004 16.844 -40.188 1 27.45 6 PRO B CA 1
ATOM 983 C C . PRO B 1 6 ? 7.75 17.625 -39.094 1 27.45 6 PRO B C 1
ATOM 985 O O . PRO B 1 6 ? 8.578 17.062 -38.375 1 27.45 6 PRO B O 1
ATOM 988 N N . ALA B 1 7 ? 8.023 18.891 -39.188 1 28.62 7 ALA B N 1
ATOM 989 C CA . ALA B 1 7 ? 8.57 19.953 -38.344 1 28.62 7 ALA B CA 1
ATOM 990 C C . ALA B 1 7 ? 8.078 19.812 -36.906 1 28.62 7 ALA B C 1
ATOM 992 O O . ALA B 1 7 ? 6.891 19.594 -36.688 1 28.62 7 ALA B O 1
ATOM 993 N N . SER B 1 8 ? 8.945 19.281 -36.094 1 28.56 8 SER B N 1
ATOM 994 C CA . SER B 1 8 ? 8.977 19.203 -34.625 1 28.56 8 SER B CA 1
ATOM 995 C C . SER B 1 8 ? 8.539 20.516 -34 1 28.56 8 SER B C 1
ATOM 997 O O . SER B 1 8 ? 9.172 21.562 -34.219 1 28.56 8 SER B O 1
ATOM 999 N N . HIS B 1 9 ? 7.277 20.812 -34.062 1 27.31 9 HIS B N 1
ATOM 1000 C CA . HIS B 1 9 ? 6.738 22.047 -33.469 1 27.31 9 HIS B CA 1
ATOM 1001 C C . HIS B 1 9 ? 7.363 22.328 -32.125 1 27.31 9 HIS B C 1
ATOM 1003 O O . HIS B 1 9 ? 7.492 21.422 -31.281 1 27.31 9 HIS B O 1
ATOM 1009 N N . ASP B 1 10 ? 8.344 23.188 -32 1 28.39 10 ASP B N 1
ATOM 1010 C CA . ASP B 1 10 ? 9.062 23.875 -30.922 1 28.39 10 ASP B CA 1
ATOM 1011 C C . ASP B 1 10 ? 8.094 24.406 -29.859 1 28.39 10 ASP B C 1
ATOM 1013 O O . ASP B 1 10 ? 7.582 25.516 -30 1 28.39 10 ASP B O 1
ATOM 1017 N N . THR B 1 11 ? 6.98 23.766 -29.641 1 29.98 11 THR B N 1
ATOM 1018 C CA . THR B 1 11 ? 6.125 24.453 -28.688 1 29.98 11 THR B CA 1
ATOM 1019 C C . THR B 1 11 ? 6.898 24.828 -27.438 1 29.98 11 THR B C 1
ATOM 1021 O O . THR B 1 11 ? 7.613 23.984 -26.875 1 29.98 11 THR B O 1
ATOM 1024 N N . GLY B 1 12 ? 7.438 26.031 -27.234 1 27.09 12 GLY B N 1
ATOM 1025 C CA . GLY B 1 12 ? 8.07 26.766 -26.141 1 27.09 12 GLY B CA 1
ATOM 1026 C C . GLY B 1 12 ? 7.59 26.328 -24.781 1 27.09 12 GLY B C 1
ATOM 1027 O O . GLY B 1 12 ? 6.52 26.734 -24.328 1 27.09 12 GLY B O 1
ATOM 1028 N N . SER B 1 13 ? 7.477 25.078 -24.484 1 31.81 13 SER B N 1
ATOM 1029 C CA . SER B 1 13 ? 7.07 24.625 -23.156 1 31.81 13 SER B CA 1
ATOM 1030 C C . SER B 1 13 ? 7.926 25.266 -22.062 1 31.81 13 SER B C 1
ATOM 1032 O O . SER B 1 13 ? 9.141 25.078 -22.031 1 31.81 13 SER B O 1
ATOM 1034 N N . SER B 1 14 ? 7.777 26.594 -21.75 1 31.25 14 SER B N 1
ATOM 1035 C CA . SER B 1 14 ? 8.383 27.312 -20.641 1 31.25 14 SER B CA 1
ATOM 1036 C C . SER B 1 14 ? 8.562 26.406 -19.422 1 31.25 14 SER B C 1
ATOM 1038 O O . SER B 1 14 ? 7.621 25.719 -19.016 1 31.25 14 SER B O 1
ATOM 1040 N N . SER B 1 15 ? 9.625 25.719 -19.297 1 32.72 15 SER B N 1
ATOM 1041 C CA . SER B 1 15 ? 10.18 24.969 -18.172 1 32.72 15 SER B CA 1
ATOM 1042 C C . SER B 1 15 ? 10.07 25.766 -16.875 1 32.72 15 SER B C 1
ATOM 1044 O O . SER B 1 15 ? 10.789 26.734 -16.672 1 32.72 15 SER B O 1
ATOM 1046 N N . ALA B 1 16 ? 8.953 26.5 -16.594 1 34.22 16 ALA B N 1
ATOM 1047 C CA . ALA B 1 16 ? 8.82 27.156 -15.289 1 34.22 16 ALA B CA 1
ATOM 1048 C C . ALA B 1 16 ? 9.625 26.438 -14.227 1 34.22 16 ALA B C 1
ATOM 1050 O O . ALA B 1 16 ? 9.602 25.203 -14.148 1 34.22 16 ALA B O 1
ATOM 1051 N N . ALA B 1 17 ? 10.82 26.859 -13.852 1 34.03 17 ALA B N 1
ATOM 1052 C CA . ALA B 1 17 ? 11.742 26.531 -12.766 1 34.03 17 ALA B CA 1
ATOM 1053 C C . ALA B 1 17 ? 10.984 26.078 -11.523 1 34.03 17 ALA B C 1
ATOM 1055 O O . ALA B 1 17 ? 10.148 26.812 -10.992 1 34.03 17 ALA B O 1
ATOM 1056 N N . ALA B 1 18 ? 10.555 24.875 -11.445 1 38.47 18 ALA B N 1
ATOM 1057 C CA . ALA B 1 18 ? 9.844 24.281 -10.328 1 38.47 18 ALA B CA 1
ATOM 1058 C C . ALA B 1 18 ? 10.383 24.781 -8.992 1 38.47 18 ALA B C 1
ATOM 1060 O O . ALA B 1 18 ? 11.562 24.609 -8.688 1 38.47 18 ALA B O 1
ATOM 1061 N N . LYS B 1 19 ? 10.305 26.031 -8.703 1 43.16 19 LYS B N 1
ATOM 1062 C CA . LYS B 1 19 ? 10.523 26.438 -7.312 1 43.16 19 LYS B CA 1
ATOM 1063 C C . LYS B 1 19 ? 10.375 25.25 -6.363 1 43.16 19 LYS B C 1
ATOM 1065 O O . LYS B 1 19 ? 9.414 24.484 -6.461 1 43.16 19 LYS B O 1
ATOM 1070 N N . ARG B 1 20 ? 11.492 24.469 -6.066 1 47.12 20 ARG B N 1
ATOM 1071 C CA . ARG B 1 20 ? 11.625 23.359 -5.133 1 47.12 20 ARG B CA 1
ATOM 1072 C C . ARG B 1 20 ? 10.633 23.5 -3.98 1 47.12 20 ARG B C 1
ATOM 1074 O O . ARG B 1 20 ? 10.734 24.422 -3.17 1 47.12 20 ARG B O 1
ATOM 1081 N N . SER B 1 21 ? 9.414 23.531 -4.309 1 55.34 21 SER B N 1
ATOM 1082 C CA . SER B 1 21 ? 8.422 23.703 -3.258 1 55.34 21 SER B CA 1
ATOM 1083 C C . SER B 1 21 ? 8.859 23.031 -1.964 1 55.34 21 SER B C 1
ATOM 1085 O O . SER B 1 21 ? 9.453 21.953 -1.993 1 55.34 21 SER B O 1
ATOM 1087 N N . LYS B 1 22 ? 9.359 23.812 -0.981 1 68.75 22 LYS B N 1
ATOM 1088 C CA . LYS B 1 22 ? 9.703 23.484 0.398 1 68.75 22 LYS B CA 1
ATOM 1089 C C . LYS B 1 22 ? 8.625 22.625 1.046 1 68.75 22 LYS B C 1
ATOM 1091 O O . LYS B 1 22 ? 8.492 22.609 2.271 1 68.75 22 LYS B O 1
ATOM 1096 N N . LYS B 1 23 ? 7.754 22.078 0.209 1 81.12 23 LYS B N 1
ATOM 1097 C CA . LYS B 1 23 ? 6.668 21.312 0.808 1 81.12 23 LYS B CA 1
ATOM 1098 C C . LYS B 1 23 ? 7.035 19.828 0.923 1 81.12 23 LYS B C 1
ATOM 1100 O O . LYS B 1 23 ? 7.793 19.312 0.102 1 81.12 23 LYS B O 1
ATOM 1105 N N . GLY B 1 24 ? 6.754 19.312 2.137 1 88.44 24 GLY B N 1
ATOM 1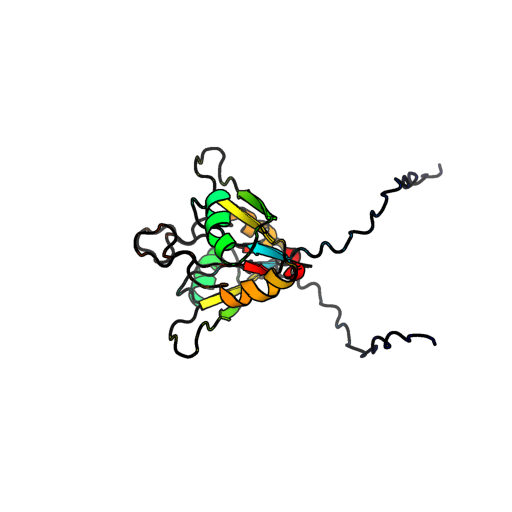106 C CA . GLY B 1 24 ? 6.867 17.875 2.307 1 88.44 24 GLY B CA 1
ATOM 1107 C C . GLY B 1 24 ? 5.676 17.109 1.76 1 88.44 24 GLY B C 1
ATOM 1108 O O . GLY B 1 24 ? 4.535 17.359 2.162 1 88.44 24 GLY B O 1
ATOM 1109 N N . ILE B 1 25 ? 5.891 16.203 0.784 1 92.06 25 ILE B N 1
ATOM 1110 C CA . ILE B 1 25 ? 4.805 15.43 0.185 1 92.06 25 ILE B CA 1
ATOM 1111 C C . ILE B 1 25 ? 4.914 13.969 0.607 1 92.06 25 ILE B C 1
ATOM 1113 O O . ILE B 1 25 ? 5.996 13.383 0.564 1 92.06 25 ILE B O 1
ATOM 1117 N N . ILE B 1 26 ? 3.809 13.477 1.026 1 94.69 26 ILE B N 1
ATOM 1118 C CA . ILE B 1 26 ? 3.727 12.07 1.403 1 94.69 26 ILE B CA 1
ATOM 1119 C C . ILE B 1 26 ? 2.779 11.336 0.458 1 94.69 26 ILE B C 1
ATOM 1121 O O . ILE B 1 26 ? 1.7 11.836 0.137 1 94.69 26 ILE B O 1
ATOM 1125 N N . TYR B 1 27 ? 3.232 10.195 0.026 1 94.69 27 TYR B N 1
ATOM 1126 C CA . TYR B 1 27 ? 2.445 9.281 -0.793 1 94.69 27 TYR B CA 1
ATOM 1127 C C . TYR B 1 27 ? 1.856 8.164 0.053 1 94.69 27 TYR B C 1
ATOM 1129 O O . TYR B 1 27 ? 2.561 7.551 0.862 1 94.69 27 TYR B O 1
ATOM 1137 N N . ILE B 1 28 ? 0.605 7.855 -0.122 1 96.25 28 ILE B N 1
ATOM 1138 C CA . ILE B 1 28 ? -0.083 6.77 0.566 1 96.25 28 ILE B CA 1
ATOM 1139 C C . ILE B 1 28 ? -0.576 5.742 -0.452 1 96.25 28 ILE B C 1
ATOM 1141 O O . ILE B 1 28 ? -1.42 6.055 -1.296 1 96.25 28 ILE B O 1
ATOM 1145 N N . CYS B 1 29 ? -0.177 4.488 -0.322 1 94.75 29 CYS B N 1
ATOM 1146 C CA . CYS B 1 29 ? -0.404 3.535 -1.401 1 94.75 29 CYS B CA 1
ATOM 1147 C C . CYS B 1 29 ? -1.623 2.666 -1.114 1 94.75 29 CYS B C 1
ATOM 1149 O O . CYS B 1 29 ? -2.105 1.954 -1.996 1 94.75 29 CYS B O 1
ATOM 1151 N N . ASN B 1 30 ? -2.111 2.705 0.179 1 95.44 30 ASN B N 1
ATOM 1152 C CA . ASN B 1 30 ? -3.318 1.985 0.57 1 95.44 30 ASN B CA 1
ATOM 1153 C C . ASN B 1 30 ? -4.203 2.83 1.484 1 95.44 30 ASN B C 1
ATOM 1155 O O . ASN B 1 30 ? -3.814 3.146 2.611 1 95.44 30 ASN B O 1
ATOM 1159 N N . ILE B 1 31 ? -5.371 3.121 1.006 1 95.5 31 ILE B N 1
ATOM 1160 C CA . ILE B 1 31 ? -6.328 3.918 1.771 1 95.5 31 ILE B CA 1
ATOM 1161 C C . ILE B 1 31 ? -7.5 3.041 2.205 1 95.5 31 ILE B C 1
ATOM 1163 O O . ILE B 1 31 ? -8.172 2.432 1.369 1 95.5 31 ILE B O 1
ATOM 1167 N N . PRO B 1 32 ? -7.703 3.018 3.51 1 93.75 32 PRO B N 1
ATOM 1168 C CA . PRO B 1 32 ? -8.812 2.182 3.975 1 93.75 32 PRO B CA 1
ATOM 1169 C C . PRO B 1 32 ? -10.156 2.621 3.41 1 93.75 32 PRO B C 1
ATOM 1171 O O . PRO B 1 32 ? -10.328 3.789 3.051 1 93.75 32 PRO B O 1
ATOM 1174 N N . LYS B 1 33 ? -10.992 1.64 3.496 1 88.69 33 LYS B N 1
ATOM 1175 C CA . LYS B 1 33 ? -12.352 1.906 3.037 1 88.69 33 LYS B CA 1
ATOM 1176 C C . LYS B 1 33 ? -13.008 3.008 3.865 1 88.69 33 LYS B C 1
ATOM 1178 O O . LYS B 1 33 ? -12.836 3.061 5.086 1 88.69 33 LYS B O 1
ATOM 1183 N N . ASP B 1 34 ? -13.688 3.963 3.297 1 89.44 34 ASP B N 1
ATOM 1184 C CA . ASP B 1 34 ? -14.508 4.996 3.922 1 89.44 34 ASP B CA 1
ATOM 1185 C C . ASP B 1 34 ? -13.648 6.176 4.379 1 89.44 34 ASP B C 1
ATOM 1187 O O . ASP B 1 34 ? -14.141 7.098 5.027 1 89.44 34 ASP B O 1
ATOM 1191 N N . MET B 1 35 ? -12.422 6.074 4.195 1 95.19 35 MET B N 1
ATOM 1192 C CA . MET B 1 35 ? -11.586 7.23 4.508 1 95.19 35 MET B CA 1
ATOM 1193 C C . MET B 1 35 ? -11.938 8.414 3.607 1 95.19 35 MET B C 1
ATOM 1195 O O . MET B 1 35 ? -12.055 8.25 2.391 1 95.19 35 MET B O 1
ATOM 1199 N N . THR B 1 36 ? -12.109 9.531 4.18 1 95.06 36 THR B N 1
ATOM 1200 C CA . THR B 1 36 ? -12.375 10.766 3.451 1 95.06 36 THR B CA 1
ATOM 1201 C C . THR B 1 36 ? -11.195 11.727 3.564 1 95.06 36 THR B C 1
ATOM 1203 O O . THR B 1 36 ? -10.312 11.539 4.406 1 95.06 36 THR B O 1
ATOM 1206 N N . ILE B 1 37 ? -11.188 12.703 2.688 1 96.56 37 ILE B N 1
ATOM 1207 C CA . ILE B 1 37 ? -10.148 13.727 2.742 1 96.56 37 ILE B CA 1
ATOM 1208 C C . ILE B 1 37 ? -10.195 14.445 4.086 1 96.56 37 ILE B C 1
ATOM 1210 O O . ILE B 1 37 ? -9.164 14.719 4.695 1 96.56 37 ILE B O 1
ATOM 1214 N N . ALA B 1 38 ? -11.43 14.742 4.531 1 97.38 38 ALA B N 1
ATOM 1215 C CA . ALA B 1 38 ? -11.609 15.43 5.809 1 97.38 38 ALA B CA 1
ATOM 1216 C C . ALA B 1 38 ? -11.016 14.617 6.957 1 97.38 38 ALA B C 1
ATOM 1218 O O . ALA B 1 38 ? -10.305 15.156 7.809 1 97.38 38 ALA B O 1
ATOM 1219 N N . ARG B 1 39 ? -11.266 13.32 6.949 1 96.69 39 ARG B N 1
ATOM 1220 C CA . ARG B 1 39 ? -10.75 12.453 8 1 96.69 39 ARG B CA 1
ATOM 1221 C C . ARG B 1 39 ? -9.227 12.336 7.918 1 96.69 39 ARG B C 1
ATOM 1223 O O . ARG B 1 39 ? -8.547 12.352 8.945 1 96.69 39 ARG B O 1
ATOM 1230 N N . LEU B 1 40 ? -8.719 12.234 6.781 1 97.44 40 LEU B N 1
ATOM 1231 C CA . LEU B 1 40 ? -7.281 12.195 6.539 1 97.44 40 LEU B CA 1
ATOM 1232 C C . LEU B 1 40 ? -6.605 13.445 7.09 1 97.44 40 LEU B C 1
ATOM 1234 O O . LEU B 1 40 ? -5.594 13.352 7.793 1 97.44 40 LEU B O 1
ATOM 1238 N N . ARG B 1 41 ? -7.207 14.594 6.852 1 97.38 41 ARG B N 1
ATOM 1239 C CA . ARG B 1 41 ? -6.676 15.859 7.344 1 97.38 41 ARG B CA 1
ATOM 1240 C C . ARG B 1 41 ? -6.738 15.922 8.867 1 97.38 41 ARG B C 1
ATOM 1242 O O . ARG B 1 41 ? -5.832 16.469 9.508 1 97.38 41 ARG B O 1
ATOM 1249 N N . GLU B 1 42 ? -7.801 15.414 9.344 1 97.5 42 GLU B N 1
ATOM 1250 C CA . GLU B 1 42 ? -7.973 15.406 10.797 1 97.5 42 GLU B CA 1
ATOM 1251 C C . GLU B 1 42 ? -6.895 14.562 11.469 1 97.5 42 GLU B C 1
ATOM 1253 O O . GLU B 1 42 ? -6.266 15.008 12.438 1 97.5 42 GLU B O 1
ATOM 1258 N N . VAL B 1 43 ? -6.641 13.43 10.969 1 97.06 43 VAL B N 1
ATOM 1259 C CA . VAL B 1 43 ? -5.703 12.508 11.594 1 97.06 43 VAL B CA 1
ATOM 1260 C C . VAL B 1 43 ? -4.273 13.008 11.398 1 97.06 43 VAL B C 1
ATOM 1262 O O . VAL B 1 43 ? -3.504 13.109 12.352 1 97.06 43 VAL B O 1
ATOM 1265 N N . LEU B 1 44 ? -3.867 13.375 10.195 1 97.12 44 LEU B N 1
ATOM 1266 C CA . LEU B 1 44 ? -2.498 13.766 9.883 1 97.12 44 LEU B CA 1
ATOM 1267 C C . LEU B 1 44 ? -2.215 15.188 10.359 1 97.12 44 LEU B C 1
ATOM 1269 O O . LEU B 1 44 ? -1.056 15.57 10.547 1 97.12 44 LEU B O 1
ATOM 1273 N N . GLY B 1 45 ? -3.215 15.938 10.523 1 97 45 GLY B N 1
ATOM 1274 C CA . GLY B 1 45 ? -3.078 17.297 11.023 1 97 45 GLY B CA 1
ATOM 1275 C C . GLY B 1 45 ? -2.518 17.359 12.43 1 97 45 GLY B C 1
ATOM 1276 O O . GLY B 1 45 ? -2.039 18.406 12.867 1 97 45 GLY B O 1
ATOM 1277 N N . LYS B 1 46 ? -2.641 16.281 13.133 1 95.81 46 LYS B N 1
ATOM 1278 C CA . LYS B 1 46 ? -2.084 16.203 14.477 1 95.81 46 LYS B CA 1
ATOM 1279 C C . LYS B 1 46 ? -0.561 16.297 14.445 1 95.81 46 LYS B C 1
ATOM 1281 O O . LYS B 1 46 ? 0.066 16.641 15.453 1 95.81 46 LYS B O 1
ATOM 1286 N N . TYR B 1 47 ? -0.004 16.031 13.336 1 94.62 47 TYR B N 1
ATOM 1287 C CA . TYR B 1 47 ? 1.449 15.945 13.25 1 94.62 47 TYR B CA 1
ATOM 1288 C C . TYR B 1 47 ? 2.031 17.188 12.609 1 94.62 47 TYR B C 1
ATOM 1290 O O . TYR B 1 47 ? 3.23 17.453 12.727 1 94.62 47 TYR B O 1
ATOM 1298 N N . GLY B 1 48 ? 1.223 17.969 11.867 1 93.88 48 GLY B N 1
ATOM 1299 C CA . GLY B 1 48 ? 1.683 19.172 11.188 1 93.88 48 GLY B CA 1
ATOM 1300 C C . GLY B 1 48 ? 0.617 19.812 10.32 1 93.88 48 GLY B C 1
ATOM 1301 O O . GLY B 1 48 ? -0.445 19.219 10.102 1 93.88 48 GLY B O 1
ATOM 1302 N N . ALA B 1 49 ? 0.957 21.016 9.898 1 95.5 49 ALA B N 1
ATOM 1303 C CA . ALA B 1 49 ? 0.029 21.734 9.039 1 95.5 49 ALA B CA 1
ATOM 1304 C C . ALA B 1 49 ? -0.098 21.062 7.672 1 95.5 49 ALA B C 1
ATOM 1306 O O . ALA B 1 49 ? 0.877 20.969 6.926 1 95.5 49 ALA B O 1
ATOM 1307 N N . VAL B 1 50 ? -1.307 20.641 7.414 1 96.19 50 VAL B N 1
ATOM 1308 C CA . VAL B 1 50 ? -1.562 19.938 6.156 1 96.19 50 VAL B CA 1
ATOM 1309 C C . VAL B 1 50 ? -1.946 20.938 5.074 1 96.19 50 VAL B C 1
ATOM 1311 O O . VAL B 1 50 ? -2.76 21.844 5.312 1 96.19 50 VAL B O 1
ATOM 1314 N N . GLY B 1 51 ? -1.32 20.828 3.973 1 95.44 51 GLY B N 1
ATOM 1315 C CA . GLY B 1 51 ? -1.695 21.609 2.805 1 95.44 51 GLY B CA 1
ATOM 1316 C C . GLY B 1 51 ? -2.668 20.891 1.892 1 95.44 51 GLY B C 1
ATOM 1317 O O . GLY B 1 51 ? -3.725 20.438 2.336 1 95.44 51 GLY B O 1
ATOM 1318 N N . ARG B 1 52 ? -2.312 20.641 0.63 1 94.94 52 ARG B N 1
ATOM 1319 C CA . ARG B 1 52 ? -3.148 19.938 -0.341 1 94.94 52 ARG B CA 1
ATOM 1320 C C . ARG B 1 52 ? -3.176 18.438 -0.064 1 94.94 52 ARG B C 1
ATOM 1322 O O . ARG B 1 52 ? -2.162 17.859 0.327 1 94.94 52 ARG B O 1
ATOM 1329 N N . ALA B 1 53 ? -4.316 17.953 -0.152 1 97.19 53 ALA B N 1
ATOM 1330 C CA . ALA B 1 53 ? -4.527 16.516 -0.057 1 97.19 53 ALA B CA 1
ATOM 1331 C C . ALA B 1 53 ? -5.363 16 -1.227 1 97.19 53 ALA B C 1
ATOM 1333 O O . ALA B 1 53 ? -6.34 16.641 -1.626 1 97.19 53 ALA B O 1
ATOM 1334 N N . TYR B 1 54 ? -4.863 14.906 -1.775 1 96.31 54 TYR B N 1
ATOM 1335 C CA . TYR B 1 54 ? -5.523 14.344 -2.947 1 96.31 54 TYR B CA 1
ATOM 1336 C C . TYR B 1 54 ? -5.688 12.836 -2.801 1 96.31 54 TYR B C 1
ATOM 1338 O O . TYR B 1 54 ? -4.75 12.133 -2.41 1 96.31 54 TYR B O 1
ATOM 1346 N N . LEU B 1 55 ? -6.922 12.391 -3.039 1 96.38 55 LEU B N 1
ATOM 1347 C CA . LEU B 1 55 ? -7.191 10.961 -3.08 1 96.38 55 LEU B CA 1
ATOM 1348 C C . LEU B 1 55 ? -7.699 10.547 -4.457 1 96.38 55 LEU B C 1
ATOM 1350 O O . LEU B 1 55 ? -8.688 11.094 -4.949 1 96.38 55 LEU B O 1
ATOM 1354 N N . GLN B 1 56 ? -7.012 9.625 -5.043 1 94.56 56 GLN B N 1
ATOM 1355 C CA . GLN B 1 56 ? -7.422 9.109 -6.344 1 94.56 56 GLN B CA 1
ATOM 1356 C C . GLN B 1 56 ? -8.422 7.961 -6.191 1 94.56 56 GLN B C 1
ATOM 1358 O O . GLN B 1 56 ? -8.102 6.93 -5.598 1 94.56 56 GLN B O 1
ATOM 1363 N N . SER B 1 57 ? -9.602 8.195 -6.703 1 91.88 57 SER B N 1
ATOM 1364 C CA . SER B 1 57 ? -10.617 7.16 -6.633 1 91.88 57 SER B CA 1
ATOM 1365 C C . SER B 1 57 ? -10.367 6.062 -7.664 1 91.88 57 SER B C 1
ATOM 1367 O O . SER B 1 57 ? -9.727 6.305 -8.688 1 91.88 57 SER B O 1
ATOM 1369 N N . HIS B 1 58 ? -10.695 4.832 -7.223 1 88.25 58 HIS B N 1
ATOM 1370 C CA . HIS B 1 58 ? -10.695 3.676 -8.109 1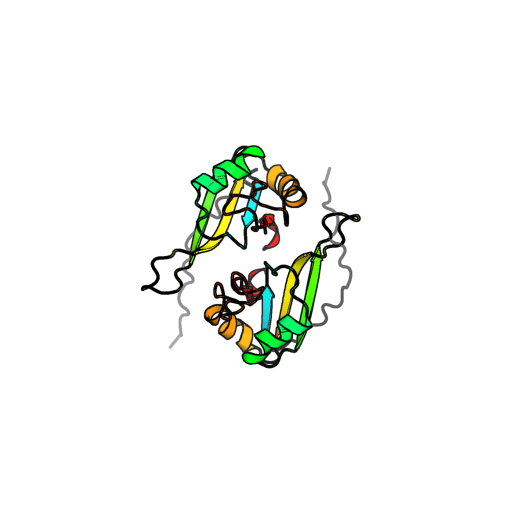 88.25 58 HIS B CA 1
ATOM 1371 C C . HIS B 1 58 ? -12.086 3.049 -8.195 1 88.25 58 HIS B C 1
ATOM 1373 O O . HIS B 1 58 ? -12.625 2.59 -7.191 1 88.25 58 HIS B O 1
ATOM 1379 N N . LYS B 1 59 ? -12.719 3.248 -9.336 1 80.5 59 LYS B N 1
ATOM 1380 C CA . LYS B 1 59 ? -14.031 2.633 -9.531 1 80.5 59 LYS B CA 1
ATOM 1381 C C . LYS B 1 59 ? -13.891 1.205 -10.055 1 80.5 59 LYS B C 1
ATOM 1383 O O . LYS B 1 59 ? -13.336 0.98 -11.125 1 80.5 59 LYS B O 1
ATOM 1388 N N . LEU B 1 60 ? -14.195 0.211 -9.234 1 75.31 60 LEU B N 1
ATOM 1389 C CA . LEU B 1 60 ? -14.102 -1.188 -9.641 1 75.31 60 LEU B CA 1
ATOM 1390 C C . LEU B 1 60 ? -15.133 -1.517 -10.711 1 75.31 60 LEU B C 1
ATOM 1392 O O . LEU B 1 60 ? -14.82 -2.176 -11.703 1 75.31 60 LEU B O 1
ATOM 1396 N N . SER B 1 61 ? -16.359 -1.176 -10.406 1 75.69 61 SER B N 1
ATOM 1397 C CA . SER B 1 61 ? -17.422 -1.357 -11.398 1 75.69 61 SER B CA 1
ATOM 1398 C C . SER B 1 61 ? -18.406 -0.195 -11.367 1 75.69 61 SER B C 1
ATOM 1400 O O . SER B 1 61 ? -18.516 0.503 -10.359 1 75.69 61 SER B O 1
ATOM 1402 N N . ASP B 1 62 ? -18.891 0.15 -12.5 1 71.88 62 ASP B N 1
ATOM 1403 C CA . ASP B 1 62 ? -19.891 1.211 -12.594 1 71.88 62 ASP B CA 1
ATOM 1404 C C . ASP B 1 62 ? -21.062 0.936 -11.68 1 71.88 62 ASP B C 1
ATOM 1406 O O . ASP B 1 62 ? -21.75 1.864 -11.242 1 71.88 62 ASP B O 1
ATOM 1410 N N . LYS B 1 63 ? -21.297 -0.316 -11.461 1 72.88 63 LYS B N 1
ATOM 1411 C CA . LYS B 1 63 ? -22.469 -0.697 -10.695 1 72.88 63 LYS B CA 1
ATOM 1412 C C . LYS B 1 63 ? -22.188 -0.686 -9.195 1 72.88 63 LYS B C 1
ATOM 1414 O O . LYS B 1 63 ? -23.109 -0.765 -8.375 1 72.88 63 LYS B O 1
ATOM 1419 N N . SER B 1 64 ? -20.859 -0.502 -8.859 1 73.38 64 SER B N 1
ATOM 1420 C CA . SER B 1 64 ? -20.516 -0.543 -7.438 1 73.38 64 SER B CA 1
ATOM 1421 C C . SER B 1 64 ? -20.641 0.835 -6.801 1 73.38 64 SER B C 1
ATOM 1423 O O . SER B 1 64 ? -20 1.791 -7.238 1 73.38 64 SER B O 1
ATOM 1425 N N . PRO B 1 65 ? -21.562 0.927 -5.859 1 70.5 65 PRO B N 1
ATOM 1426 C CA . PRO B 1 65 ? -21.719 2.229 -5.207 1 70.5 65 PRO B CA 1
ATOM 1427 C C . PRO B 1 65 ? -20.547 2.596 -4.312 1 70.5 65 PRO B C 1
ATOM 1429 O O . PRO B 1 65 ? -20.406 3.75 -3.9 1 70.5 65 PRO B O 1
ATOM 1432 N N . HIS B 1 66 ? -19.781 1.613 -4.105 1 75.19 66 HIS B N 1
ATOM 1433 C CA . HIS B 1 66 ? -18.703 1.879 -3.162 1 75.19 66 HIS B CA 1
ATOM 1434 C C . HIS B 1 66 ? -17.469 2.424 -3.877 1 75.19 66 HIS B C 1
ATOM 1436 O O . HIS B 1 66 ? -17.078 1.912 -4.93 1 75.19 66 HIS B O 1
ATOM 1442 N N . ILE B 1 67 ? -17.031 3.578 -3.395 1 80.5 67 ILE B N 1
ATOM 1443 C CA . ILE B 1 67 ? -15.828 4.199 -3.936 1 80.5 67 ILE B CA 1
ATOM 1444 C C . ILE B 1 67 ? -14.609 3.76 -3.123 1 80.5 67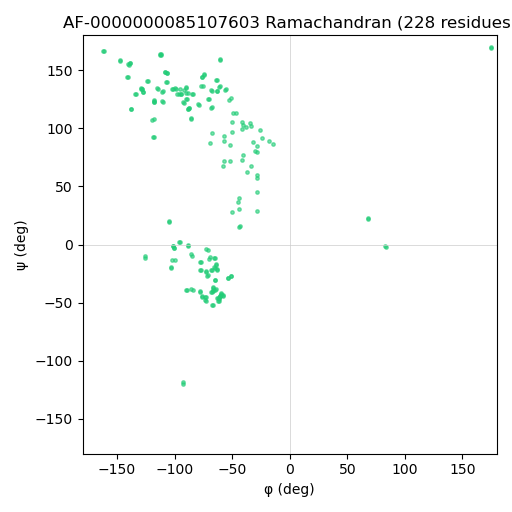 ILE B C 1
ATOM 1446 O O . ILE B 1 67 ? -14.633 3.811 -1.891 1 80.5 67 ILE B O 1
ATOM 1450 N N . ILE B 1 68 ? -13.672 3.186 -3.828 1 87.38 68 ILE B N 1
ATOM 1451 C CA . ILE B 1 68 ? -12.398 2.859 -3.201 1 87.38 68 ILE B CA 1
ATOM 1452 C C . ILE B 1 68 ? -11.312 3.812 -3.703 1 87.38 68 ILE B C 1
ATOM 1454 O O . ILE B 1 68 ? -11.359 4.258 -4.855 1 87.38 68 ILE B O 1
ATOM 1458 N N . PHE B 1 69 ? -10.469 4.203 -2.756 1 94.06 69 PHE B N 1
ATOM 1459 C CA . PHE B 1 69 ? -9.352 5.031 -3.18 1 94.06 69 PHE B CA 1
ATOM 1460 C C . PHE B 1 69 ? -8.117 4.18 -3.457 1 94.06 69 PHE B C 1
ATOM 1462 O O . PHE B 1 69 ? -7.738 3.344 -2.633 1 94.06 69 PHE B O 1
ATOM 1469 N N . ALA B 1 70 ? -7.562 4.43 -4.637 1 92.81 70 ALA B N 1
ATOM 1470 C CA . ALA B 1 70 ? -6.383 3.678 -5.059 1 92.81 70 ALA B CA 1
ATOM 1471 C C . ALA B 1 70 ? -5.133 4.172 -4.34 1 92.81 70 ALA B C 1
ATOM 1473 O O . ALA B 1 70 ? -4.285 3.373 -3.934 1 92.81 70 ALA B O 1
ATOM 1474 N N . GLU B 1 71 ? -4.945 5.387 -4.238 1 94.31 71 GLU B N 1
ATOM 1475 C CA . GLU B 1 71 ? -3.779 6.035 -3.645 1 94.31 71 GLU B CA 1
ATOM 1476 C C . GLU B 1 71 ? -4.07 7.492 -3.305 1 94.31 71 GLU B C 1
ATOM 1478 O O . GLU B 1 71 ? -5.109 8.031 -3.693 1 94.31 71 GLU B O 1
ATOM 1483 N N . GLY B 1 72 ? -3.148 8.109 -2.494 1 96.12 72 GLY B N 1
ATOM 1484 C CA . GLY B 1 72 ? -3.297 9.492 -2.086 1 96.12 72 GLY B CA 1
ATOM 1485 C C . GLY B 1 72 ? -1.97 10.211 -1.901 1 96.12 72 GLY B C 1
ATOM 1486 O O . GLY B 1 72 ? -0.922 9.562 -1.806 1 96.12 72 GLY B O 1
ATOM 1487 N N . TRP B 1 73 ? -2.086 11.539 -1.991 1 95.19 73 TRP B N 1
ATOM 1488 C CA . TRP B 1 73 ? -0.959 12.43 -1.739 1 95.19 73 TRP B CA 1
ATOM 1489 C C . TRP B 1 73 ? -1.333 13.508 -0.729 1 95.19 73 TRP B C 1
ATOM 1491 O O . TRP B 1 73 ? -2.4 14.117 -0.829 1 95.19 73 TRP B O 1
ATOM 1501 N N . VAL B 1 74 ? -0.442 13.68 0.182 1 96.56 74 VAL B N 1
ATOM 1502 C CA . VAL B 1 74 ? -0.682 14.711 1.188 1 96.56 74 VAL B CA 1
ATOM 1503 C C . VAL B 1 74 ? 0.523 15.641 1.268 1 96.56 74 VAL B C 1
ATOM 1505 O O . VAL B 1 74 ? 1.661 15.188 1.407 1 96.56 74 VAL B O 1
ATOM 1508 N N . GLU B 1 75 ? 0.179 16.875 1.222 1 95.25 75 GLU B N 1
ATOM 1509 C CA . GLU B 1 75 ? 1.188 17.922 1.32 1 95.25 75 GLU B CA 1
ATOM 1510 C C . GLU B 1 75 ? 1.224 18.531 2.721 1 95.25 75 GLU B C 1
ATOM 1512 O O . GLU B 1 75 ? 0.176 18.812 3.305 1 95.25 75 GLU B O 1
ATOM 1517 N N . PHE B 1 76 ? 2.43 18.641 3.164 1 94.94 76 PHE B N 1
ATOM 1518 C CA . PHE B 1 76 ? 2.641 19.375 4.406 1 94.94 76 PHE B CA 1
ATOM 1519 C C . PHE B 1 76 ? 3.324 20.719 4.141 1 94.94 76 PHE B C 1
ATOM 1521 O O . PHE B 1 76 ? 4.18 20.812 3.26 1 94.94 76 PHE B O 1
ATOM 1528 N N . LYS B 1 77 ? 3.02 21.656 4.934 1 91.81 77 LYS B N 1
ATOM 1529 C CA . LYS B 1 77 ? 3.561 23 4.758 1 91.81 77 LYS B CA 1
ATOM 1530 C C . LYS B 1 77 ? 5.035 23.062 5.141 1 91.81 77 LYS B C 1
ATOM 1532 O O . LYS B 1 77 ? 5.773 23.922 4.672 1 91.81 77 LYS B O 1
ATOM 1537 N N . SER B 1 78 ? 5.434 22.125 5.961 1 86.06 78 SER B N 1
ATOM 1538 C CA . SER B 1 78 ? 6.84 22.031 6.34 1 86.06 78 SER B CA 1
ATOM 1539 C C . SER B 1 78 ? 7.566 20.984 5.488 1 86.06 78 SER B C 1
ATOM 1541 O O . SER B 1 78 ? 7.152 19.828 5.422 1 86.06 78 SER B O 1
ATOM 1543 N N . LYS B 1 79 ? 8.68 21.281 4.898 1 76.12 79 LYS B N 1
ATOM 1544 C CA . LYS B 1 79 ? 9.438 20.422 3.992 1 76.12 79 LYS B CA 1
ATOM 1545 C C . LYS B 1 79 ? 9.906 19.156 4.699 1 76.12 79 LYS B C 1
ATOM 1547 O O . LYS B 1 79 ? 9.742 18.047 4.18 1 76.12 79 LYS B O 1
ATOM 1552 N N . PRO B 1 80 ? 10.438 19.344 5.887 1 81.38 80 PRO B N 1
ATOM 1553 C CA . PRO B 1 80 ? 11.008 18.156 6.535 1 81.38 80 PRO B CA 1
ATOM 1554 C C . PRO B 1 80 ? 9.938 17.188 7.039 1 81.38 80 PRO B C 1
ATOM 1556 O O . PRO B 1 80 ? 10.258 16.078 7.48 1 81.38 80 PRO B O 1
ATOM 1559 N N . MET B 1 81 ? 8.703 17.484 6.938 1 84.19 81 MET B N 1
ATOM 1560 C CA . MET B 1 81 ? 7.656 16.703 7.578 1 84.19 81 MET B CA 1
ATOM 1561 C C . MET B 1 81 ? 7.555 15.312 6.957 1 84.19 81 MET B C 1
ATOM 1563 O O . MET B 1 81 ? 7.348 14.32 7.66 1 84.19 81 MET B O 1
ATOM 1567 N N . GLY B 1 82 ? 7.719 15.109 5.695 1 82.56 82 GLY B N 1
ATOM 1568 C CA . GLY B 1 82 ? 7.676 13.781 5.109 1 82.56 82 GLY B CA 1
ATOM 1569 C C . GLY B 1 82 ? 8.742 12.852 5.664 1 82.56 82 GLY B C 1
ATOM 1570 O O . GLY B 1 82 ? 8.438 11.734 6.082 1 82.56 82 GLY B O 1
ATOM 1571 N N . LYS B 1 83 ? 9.898 13.344 5.789 1 86.62 83 LYS B N 1
ATOM 1572 C CA . LYS B 1 83 ? 11.039 12.555 6.246 1 86.62 83 LYS B CA 1
ATOM 1573 C C . LYS B 1 83 ? 10.922 12.227 7.734 1 86.62 83 LYS B C 1
ATOM 1575 O O . LYS B 1 83 ? 11.398 11.188 8.188 1 86.62 83 LYS B O 1
ATOM 1580 N N . HIS B 1 84 ? 10.227 13.094 8.375 1 92.06 84 HIS B N 1
ATOM 1581 C CA . HIS B 1 84 ? 10.07 12.898 9.812 1 92.06 84 HIS B CA 1
ATOM 1582 C C . HIS B 1 84 ? 8.836 12.047 10.117 1 92.06 84 HIS B C 1
ATOM 1584 O O . HIS B 1 84 ? 8.875 11.188 11 1 92.06 84 HIS B O 1
ATOM 1590 N N . LEU B 1 85 ? 7.793 12.266 9.391 1 94.81 85 LEU B N 1
ATOM 1591 C CA . LEU B 1 85 ? 6.5 11.68 9.734 1 94.81 85 LEU B CA 1
ATOM 1592 C C . LEU B 1 85 ? 6.453 10.211 9.328 1 94.81 85 LEU B C 1
ATOM 1594 O O . LEU B 1 85 ? 5.941 9.375 10.086 1 94.81 85 LEU B O 1
ATOM 1598 N N . VAL B 1 86 ? 6.98 9.852 8.203 1 93.75 86 VAL B N 1
ATOM 1599 C CA . VAL B 1 86 ? 6.855 8.508 7.641 1 93.75 86 VAL B CA 1
ATOM 1600 C C . VAL B 1 86 ? 7.496 7.488 8.578 1 93.75 86 VAL B C 1
ATOM 1602 O O . VAL B 1 86 ? 6.848 6.52 8.984 1 93.75 86 VAL B O 1
ATOM 1605 N N . PRO B 1 87 ? 8.758 7.75 9.047 1 91.69 87 PRO B N 1
ATOM 1606 C CA . PRO B 1 87 ? 9.336 6.785 9.977 1 91.69 87 PRO B CA 1
ATOM 1607 C C . PRO B 1 87 ? 8.562 6.695 11.289 1 91.69 87 PRO B C 1
ATOM 1609 O O . PRO B 1 87 ? 8.68 5.699 12.016 1 91.69 87 PRO B O 1
ATOM 1612 N N . LEU B 1 88 ? 7.77 7.66 11.555 1 92.88 88 LEU B N 1
ATOM 1613 C CA . LEU B 1 88 ? 7.074 7.727 12.836 1 92.88 88 LEU B CA 1
ATOM 1614 C C . LEU B 1 88 ? 5.793 6.898 12.805 1 92.88 88 LEU B C 1
ATOM 1616 O O . LEU B 1 88 ? 5.504 6.16 13.75 1 92.88 88 LEU B O 1
ATOM 1620 N N . ILE B 1 89 ? 5.129 6.957 11.703 1 94.31 89 ILE B N 1
ATOM 1621 C CA . ILE B 1 89 ? 3.795 6.375 11.828 1 94.31 89 ILE B CA 1
ATOM 1622 C C . ILE B 1 89 ? 3.598 5.312 10.75 1 94.31 89 ILE B C 1
ATOM 1624 O O . ILE B 1 89 ? 2.617 4.562 10.773 1 94.31 89 ILE B O 1
ATOM 1628 N N . ALA B 1 90 ? 4.473 5.172 9.781 1 94.31 90 ALA B N 1
ATOM 1629 C CA . ALA B 1 90 ? 4.324 4.141 8.758 1 94.31 90 ALA B CA 1
ATOM 1630 C C . ALA B 1 90 ? 4.219 2.752 9.383 1 94.31 90 ALA B C 1
ATOM 1632 O O . ALA B 1 90 ? 4.984 2.414 10.289 1 94.31 90 ALA B O 1
ATOM 1633 N N . PHE B 1 91 ? 3.262 1.99 8.93 1 94.19 91 PHE B N 1
ATOM 1634 C CA . PHE B 1 91 ? 3.004 0.617 9.344 1 94.19 91 PHE B CA 1
ATOM 1635 C C . PHE B 1 91 ? 2.523 0.569 10.789 1 94.19 91 PHE B C 1
ATOM 1637 O O . PHE B 1 91 ? 2.699 -0.441 11.477 1 94.19 91 PHE B O 1
ATOM 1644 N N . ARG B 1 92 ? 2.018 1.656 11.195 1 93.56 92 ARG B N 1
ATOM 1645 C CA . ARG B 1 92 ? 1.317 1.733 12.477 1 93.56 92 ARG B CA 1
ATOM 1646 C C . ARG B 1 92 ? -0.173 1.983 12.273 1 93.56 92 ARG B C 1
ATOM 1648 O O . ARG B 1 92 ? -0.594 2.398 11.188 1 93.56 92 ARG B O 1
ATOM 1655 N N . GLN B 1 93 ? -0.946 1.728 13.336 1 94.44 93 GLN B N 1
ATOM 1656 C CA . GLN B 1 93 ? -2.398 1.848 13.25 1 94.44 93 GLN B CA 1
ATOM 1657 C C . GLN B 1 93 ? -2.814 3.287 12.969 1 94.44 93 GLN B C 1
ATOM 1659 O O . GLN B 1 93 ? -2.248 4.227 13.531 1 94.44 93 GLN B O 1
ATOM 1664 N N . ILE B 1 94 ? -3.805 3.371 12.164 1 96.81 94 ILE B N 1
ATOM 1665 C CA . ILE B 1 94 ? -4.375 4.68 11.867 1 96.81 94 ILE B CA 1
ATOM 1666 C C . ILE B 1 94 ? -5.164 5.184 13.07 1 96.81 94 ILE B C 1
ATOM 1668 O O . ILE B 1 94 ? -5.082 6.363 13.43 1 96.81 94 ILE B O 1
ATOM 1672 N N . SER B 1 95 ? -5.973 4.309 13.648 1 96.38 95 SER B N 1
ATOM 1673 C CA . SER B 1 95 ? -6.738 4.652 14.844 1 96.38 95 SER B CA 1
ATOM 1674 C C . SER B 1 95 ? -6.445 3.682 15.984 1 96.38 95 SER B C 1
ATOM 1676 O O . SER B 1 95 ? -6.324 2.475 15.766 1 96.38 95 SER B O 1
ATOM 1678 N N . THR B 1 96 ? -6.348 4.152 17.188 1 94.19 96 THR B N 1
ATOM 1679 C CA . THR B 1 96 ? -6.062 3.328 18.344 1 94.19 96 THR B CA 1
ATOM 1680 C C . THR B 1 96 ? -7.34 3.037 19.125 1 94.19 96 THR B C 1
ATOM 1682 O O . THR B 1 96 ? -7.32 2.295 20.109 1 94.19 96 THR B O 1
ATOM 1685 N N . HIS B 1 97 ? -8.422 3.58 18.641 1 96.25 97 HIS B N 1
ATOM 1686 C CA . HIS B 1 97 ? -9.703 3.33 19.297 1 96.25 97 HIS B CA 1
ATOM 1687 C C . HIS B 1 97 ? -10.32 2.023 18.797 1 96.25 97 HIS B C 1
ATOM 1689 O O . HIS B 1 97 ? -10.531 1.84 17.609 1 96.25 97 HIS B O 1
ATOM 1695 N N . LYS B 1 98 ? -10.719 1.162 19.688 1 94 98 LYS B N 1
ATOM 1696 C CA . LYS B 1 98 ? -11.164 -0.19 19.359 1 94 98 LYS B CA 1
ATOM 1697 C C . LYS B 1 98 ? -12.438 -0.161 18.516 1 94 98 LYS B C 1
ATOM 1699 O O . LYS B 1 98 ? -12.672 -1.058 17.703 1 94 98 LYS B O 1
ATOM 1704 N N . LYS B 1 99 ? -13.219 0.828 18.719 1 95.44 99 LYS B N 1
ATOM 1705 C CA . LYS B 1 99 ? -14.492 0.901 18.016 1 95.44 99 LYS B CA 1
ATOM 1706 C C . LYS B 1 99 ? -14.336 1.61 16.672 1 95.44 99 LYS B C 1
ATOM 1708 O O . LYS B 1 99 ? -15.273 1.66 15.875 1 95.44 99 LYS B O 1
ATOM 1713 N N . SER B 1 100 ? -13.164 2.049 16.359 1 95.75 100 SER B N 1
ATOM 1714 C CA . SER B 1 100 ? -12.922 2.785 15.125 1 95.75 100 SER B CA 1
ATOM 1715 C C . SER B 1 100 ? -12.938 1.857 13.914 1 95.75 100 SER B C 1
ATOM 1717 O O . SER B 1 100 ? -12.43 0.734 13.984 1 95.75 100 SER B O 1
ATOM 1719 N N . ARG B 1 101 ? -13.414 2.439 12.898 1 92.69 101 ARG B N 1
ATOM 1720 C CA . ARG B 1 101 ? -13.383 1.711 11.633 1 92.69 101 ARG B CA 1
ATOM 1721 C C . ARG B 1 101 ? -11.953 1.523 11.141 1 92.69 101 ARG B C 1
ATOM 1723 O O . ARG B 1 101 ? -11.68 0.665 10.305 1 92.69 101 ARG B O 1
ATOM 1730 N N . PHE B 1 102 ? -11.156 2.367 11.648 1 95.38 102 PHE B N 1
ATOM 1731 C CA . PHE B 1 102 ? -9.781 2.361 11.156 1 95.38 102 PHE B CA 1
ATOM 1732 C C . PHE B 1 102 ? -8.844 1.716 12.172 1 95.38 102 PHE B C 1
ATOM 1734 O O . PHE B 1 102 ? -7.633 1.933 12.141 1 95.38 102 PHE B O 1
ATOM 1741 N N . TYR B 1 103 ? -9.469 0.929 13.07 1 94.75 103 TYR B N 1
ATOM 1742 C CA . TYR B 1 103 ? -8.672 0.325 14.133 1 94.75 103 TYR B CA 1
ATOM 1743 C C . TYR B 1 103 ? -7.656 -0.656 13.562 1 94.75 103 TYR B C 1
ATOM 1745 O O . TYR B 1 103 ? -6.504 -0.696 14 1 94.75 103 TYR B O 1
ATOM 1753 N N . ASP B 1 104 ? -8.047 -1.412 12.555 1 91 104 ASP B N 1
ATOM 1754 C CA . ASP B 1 104 ? -7.199 -2.471 12.008 1 91 104 ASP B CA 1
ATOM 1755 C C . ASP B 1 104 ? -6.414 -1.978 10.797 1 91 104 ASP B C 1
ATOM 1757 O O . ASP B 1 104 ? -5.699 -2.752 10.156 1 91 104 ASP B O 1
ATOM 1761 N N . SER B 1 105 ? -6.566 -0.703 10.445 1 94.19 105 SER B N 1
ATOM 1762 C CA . SER B 1 105 ? -5.895 -0.153 9.273 1 94.19 105 SER B CA 1
ATOM 1763 C C . SER B 1 105 ? -4.527 0.418 9.641 1 94.19 105 SER B C 1
ATOM 1765 O O . SER B 1 105 ? -4.387 1.099 10.656 1 94.19 105 SER B O 1
ATOM 1767 N N . LEU B 1 106 ? -3.531 0.101 8.812 1 94.38 106 LEU B N 1
ATOM 1768 C CA . LEU B 1 106 ? -2.184 0.629 8.992 1 94.38 106 LEU B CA 1
ATOM 1769 C C . LEU B 1 106 ? -1.867 1.685 7.938 1 94.38 106 LEU B C 1
ATOM 1771 O O . LEU B 1 106 ? -2.359 1.607 6.809 1 94.38 106 LEU B O 1
ATOM 1775 N N . TRP B 1 107 ? -1.069 2.592 8.453 1 96.44 107 TRP B N 1
ATOM 1776 C CA . TRP B 1 107 ? -0.542 3.543 7.484 1 96.44 107 TRP B CA 1
ATOM 1777 C C . TRP B 1 107 ? 0.47 2.873 6.559 1 96.44 107 TRP B C 1
ATOM 1779 O O . TRP B 1 107 ? 1.429 2.252 7.023 1 96.44 107 TRP B O 1
ATOM 1789 N N . THR B 1 108 ? 0.308 2.941 5.273 1 95.75 108 THR B N 1
ATOM 1790 C CA . THR B 1 108 ? 1.282 2.561 4.254 1 95.75 108 THR B CA 1
ATOM 1791 C C . THR B 1 108 ? 1.663 3.76 3.395 1 95.75 108 THR B C 1
ATOM 1793 O O . THR B 1 108 ? 0.979 4.074 2.418 1 95.75 108 THR B O 1
ATOM 1796 N N . MET B 1 109 ? 2.705 4.398 3.801 1 95.19 109 MET B N 1
ATOM 1797 C CA . MET B 1 109 ? 3.059 5.66 3.156 1 95.19 109 MET B CA 1
ATOM 1798 C C . MET B 1 109 ? 4.566 5.762 2.949 1 95.19 109 MET B C 1
ATOM 1800 O O . MET B 1 109 ? 5.336 5.082 3.631 1 95.19 109 MET B O 1
ATOM 1804 N N . LYS B 1 110 ? 4.875 6.547 2.004 1 91.94 110 LYS B N 1
ATOM 1805 C CA . LYS B 1 110 ? 6.262 6.805 1.634 1 91.94 110 LYS B CA 1
ATOM 1806 C C . LYS B 1 110 ? 6.48 8.273 1.297 1 91.94 110 LYS B C 1
ATOM 1808 O O . LYS B 1 110 ? 5.535 8.984 0.931 1 91.94 110 LYS B O 1
ATOM 1813 N N . CYS B 1 111 ? 7.73 8.609 1.497 1 90.06 111 CYS B N 1
ATOM 1814 C CA . CYS B 1 111 ? 8.047 9.945 1.006 1 90.06 111 CYS B CA 1
ATOM 1815 C C . CYS B 1 111 ? 7.977 10 -0.516 1 90.06 111 CYS B C 1
ATOM 1817 O O . CYS B 1 111 ? 8.375 9.047 -1.192 1 90.06 111 CYS B O 1
ATOM 1819 N N . SER B 1 112 ? 7.297 11.023 -0.983 1 78.38 112 SER B N 1
ATOM 1820 C CA . SER B 1 112 ? 7.016 11.141 -2.41 1 78.38 112 SER B CA 1
ATOM 1821 C C . SER B 1 112 ? 8.289 10.984 -3.236 1 78.38 112 SER B C 1
ATOM 1823 O O . SER B 1 112 ? 8.25 10.5 -4.367 1 78.38 112 SER B O 1
ATOM 1825 N N . SER B 1 113 ? 9.438 11.25 -2.826 1 66.06 113 SER B N 1
ATOM 1826 C CA . SER B 1 113 ? 10.664 11.109 -3.604 1 66.06 113 SER B CA 1
ATOM 1827 C C . SER B 1 113 ? 10.953 9.648 -3.928 1 66.06 113 SER B C 1
ATOM 1829 O O . SER B 1 113 ? 11.844 9.352 -4.73 1 66.06 113 SER B O 1
ATOM 1831 N N . HIS B 1 114 ? 10.234 8.805 -3.297 1 55.56 114 HIS B N 1
ATOM 1832 C CA . HIS B 1 114 ? 10.602 7.398 -3.379 1 55.56 114 HIS B CA 1
ATOM 1833 C C . HIS B 1 114 ? 10.164 6.789 -4.707 1 55.56 114 HIS B C 1
ATOM 1835 O O . HIS B 1 114 ? 10.742 5.801 -5.164 1 55.56 114 HIS B O 1
ATOM 1841 N N . PHE B 1 115 ? 9.32 7.477 -5.379 1 53.84 115 PHE B N 1
ATOM 1842 C CA . PHE B 1 115 ? 8.969 6.859 -6.652 1 53.84 115 PHE B CA 1
ATOM 1843 C C . PHE B 1 115 ? 9.734 7.504 -7.801 1 53.84 115 PHE B C 1
ATOM 1845 O O . PHE B 1 115 ? 9.703 7.012 -8.93 1 53.84 115 PHE B O 1
ATOM 1852 N N . THR B 1 116 ? 10.523 8.516 -7.566 1 41.41 116 THR B N 1
ATOM 1853 C CA . THR B 1 116 ? 11.25 9.062 -8.711 1 41.41 116 THR B CA 1
ATOM 1854 C C . THR B 1 116 ? 12.531 8.273 -8.961 1 41.41 116 THR B C 1
ATOM 1856 O O . THR B 1 116 ? 13.125 7.73 -8.031 1 41.41 116 THR B O 1
#